Protein AF-A0A2I0QLQ6-F1 (afdb_monomer)

Sequence (187 aa):
MERGYDRGRRGFDRGPQEMHTVTCADCGKETHVPFKPDGTRPVYCQECYSEHKDKKEHTERRPTETESLLTPDEANKILDLDEKNIENFIEKADGCAKKFKDIKSSQIRNFYDYVKSIKEFDKVRLHLLKPKIAYAVGRTKVTGVTEEFKEVMEYLINKVNTEKQFKNFVNFFEAIVAYHKIYGGKN

Mean predicted aligned error: 14.49 Å

Solvent-accessible surface area (backbone atoms only — not comparable to full-atom values): 11178 Å² total; per-residue (Å²): 141,84,84,80,82,82,76,79,79,76,78,79,84,75,69,90,70,67,68,37,81,45,62,15,68,83,82,63,47,80,35,75,37,78,56,85,82,83,79,82,66,85,47,62,36,75,66,60,42,46,58,53,52,61,53,61,77,67,57,73,75,68,75,51,74,45,59,82,76,51,42,76,66,54,52,48,44,41,33,63,63,47,90,89,41,45,66,59,43,51,52,50,22,43,54,50,12,60,72,46,27,69,27,52,56,66,62,58,45,57,55,49,53,56,56,66,68,54,86,61,80,46,69,67,68,58,56,57,47,49,65,56,46,53,53,45,30,77,70,45,90,86,65,36,54,45,68,68,59,44,43,50,51,50,56,52,58,74,67,48,82,46,59,65,24,40,53,30,46,53,52,46,53,49,45,21,57,58,45,19,59,75,60,21,66,78,130

Foldseek 3Di:
DDDDDPPPPPPPPPDDQDWDWDQAPPPRDIDTDSDDDPVPDGDHHPVVVVVVVVVVVPPDPPPDVLCVQANPVLLVCLLVPDPVCVVSLLVSLLSLLQVLQLAALVQLVVLLVQLVVCPFDDLVSLQVSLVVLVVFCVPDDGGTRHVNNSSNSNVSSVPDDDRSSSVSSSVSSVSNSVSNCVRNVDD

Secondary structure (DSSP, 8-state):
--------------PPPPPEEEE-TTT--EEEESS---SSS----HHHHHHHHHHTTSS-----GGGGT--HHHHHHHHT--TTTHHHHHHHHHHHHHHTTTS-HHHHHHHHHHHHT--S--HHHHHTHHHHHHHHHTT-SSSS--HHHHHHHHHHHHH--SHHHHHHHHHHHHHHHHHHHHHS---

Nearest PDB structures (foldseek):
  4oq5-assembly1_A  TM=3.007E-01  e=8.909E+00  Homo sapiens

pLDDT: mean 83.95, std 17.78, range [39.38, 98.62]

Radius of gyration: 24.77 Å; Cα contacts (8 Å, |Δi|>4): 185; chains: 1; bounding box: 64×55×40 Å

Structure (mmCIF, N/CA/C/O backbone):
data_AF-A0A2I0QLQ6-F1
#
_entry.id   AF-A0A2I0QLQ6-F1
#
loop_
_atom_site.group_PDB
_atom_site.id
_atom_site.type_symbol
_atom_site.label_atom_id
_atom_site.label_alt_id
_atom_site.label_comp_id
_atom_site.label_asym_id
_atom_site.label_entity_id
_atom_site.label_seq_id
_atom_site.pdbx_PDB_ins_code
_atom_site.Cartn_x
_atom_site.Cartn_y
_atom_site.Cartn_z
_atom_site.occupancy
_atom_site.B_iso_or_equiv
_atom_site.aut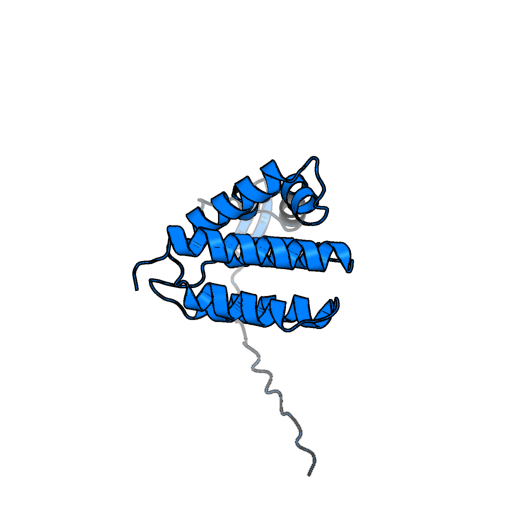h_seq_id
_atom_site.auth_comp_id
_atom_site.auth_asym_id
_atom_site.auth_atom_id
_atom_site.pdbx_PDB_model_num
ATOM 1 N N . MET A 1 1 ? 25.317 -38.061 16.641 1.00 41.00 1 MET A N 1
ATOM 2 C CA . MET A 1 1 ? 25.338 -37.740 15.196 1.00 41.00 1 MET A CA 1
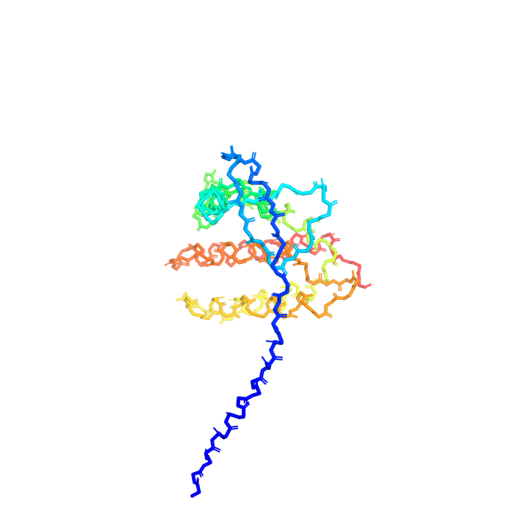ATOM 3 C C . MET A 1 1 ? 25.451 -36.228 15.053 1.00 41.00 1 MET A C 1
ATOM 5 O O . MET A 1 1 ? 24.437 -35.549 14.984 1.00 41.00 1 MET A O 1
ATOM 9 N N . GLU A 1 2 ? 26.674 -35.701 15.068 1.00 40.44 2 GLU A N 1
ATOM 10 C CA . GLU A 1 2 ? 26.960 -34.284 14.812 1.00 40.44 2 GLU A CA 1
ATOM 11 C C . GLU A 1 2 ? 27.381 -34.140 13.346 1.00 40.44 2 GLU A C 1
ATOM 13 O O . GLU A 1 2 ? 28.335 -34.777 12.903 1.00 40.44 2 GLU A O 1
ATOM 18 N N . ARG A 1 3 ? 26.623 -33.370 12.557 1.00 44.75 3 ARG A N 1
ATOM 19 C CA . ARG A 1 3 ? 26.941 -33.092 11.149 1.00 44.75 3 ARG A CA 1
ATOM 20 C C . ARG A 1 3 ? 27.803 -31.835 11.077 1.00 44.75 3 ARG A C 1
ATOM 22 O O . ARG A 1 3 ? 27.283 -30.725 11.165 1.00 44.75 3 ARG A O 1
ATOM 29 N N . GLY A 1 4 ? 29.109 -32.026 10.905 1.00 43.47 4 GLY A N 1
ATOM 30 C CA . GLY A 1 4 ? 30.029 -30.970 10.497 1.00 43.47 4 GLY A CA 1
ATOM 31 C C . GLY A 1 4 ? 29.691 -30.486 9.085 1.00 43.47 4 GLY A C 1
ATOM 32 O O . GLY A 1 4 ? 29.568 -31.283 8.158 1.00 43.47 4 GLY A O 1
ATOM 33 N N . TYR A 1 5 ? 29.500 -29.177 8.929 1.00 47.75 5 TYR A N 1
ATOM 34 C CA . TYR A 1 5 ? 29.378 -28.532 7.624 1.00 47.75 5 TYR A CA 1
ATOM 35 C C . TYR A 1 5 ? 30.776 -28.205 7.098 1.00 47.75 5 TYR A C 1
ATOM 37 O O . TYR A 1 5 ? 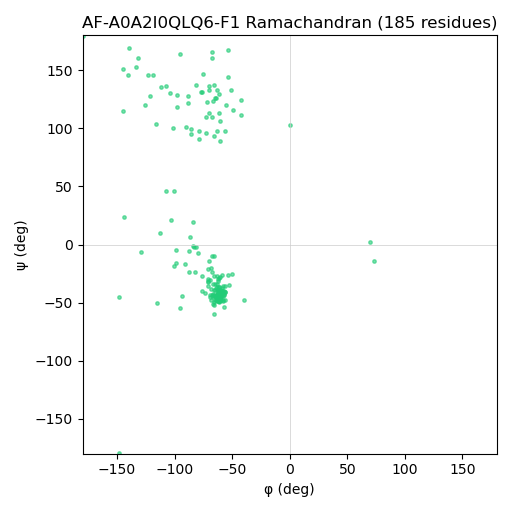31.341 -27.156 7.413 1.00 47.75 5 TYR A O 1
ATOM 45 N N . ASP A 1 6 ? 31.310 -29.103 6.278 1.00 45.41 6 ASP A N 1
ATOM 46 C CA . ASP A 1 6 ? 32.514 -28.893 5.478 1.00 45.41 6 ASP A CA 1
ATOM 47 C C . ASP A 1 6 ? 32.253 -27.800 4.424 1.00 45.41 6 ASP A C 1
ATOM 49 O O . ASP A 1 6 ? 31.708 -28.034 3.342 1.00 45.41 6 ASP A O 1
ATOM 53 N N . ARG A 1 7 ? 32.585 -26.546 4.756 1.00 52.84 7 ARG A N 1
ATOM 54 C CA . ARG A 1 7 ? 32.633 -25.458 3.773 1.00 52.84 7 ARG A CA 1
ATOM 55 C C . ARG A 1 7 ? 33.935 -25.576 2.996 1.00 52.84 7 ARG A C 1
ATOM 57 O O . ARG A 1 7 ? 34.937 -24.962 3.359 1.00 52.84 7 ARG A O 1
ATOM 64 N N . GLY A 1 8 ? 33.888 -26.314 1.892 1.00 45.06 8 GLY A N 1
ATOM 65 C CA . GLY A 1 8 ? 34.928 -26.288 0.872 1.00 45.06 8 GLY A CA 1
ATOM 66 C C . GLY A 1 8 ? 35.140 -24.863 0.352 1.00 45.06 8 GLY A C 1
ATOM 67 O O . GLY A 1 8 ? 34.404 -24.389 -0.515 1.00 45.06 8 GLY A O 1
ATOM 68 N N . ARG A 1 9 ? 36.156 -24.172 0.884 1.00 49.72 9 ARG A N 1
ATOM 69 C CA . ARG A 1 9 ? 36.734 -22.969 0.279 1.00 49.72 9 ARG A CA 1
ATOM 70 C C . ARG A 1 9 ? 37.336 -23.375 -1.065 1.00 49.72 9 ARG A C 1
ATOM 72 O O . ARG A 1 9 ? 38.464 -23.849 -1.123 1.00 49.72 9 ARG A O 1
ATOM 79 N N . ARG A 1 10 ? 36.599 -23.170 -2.155 1.00 53.19 10 ARG A N 1
ATOM 80 C CA . ARG A 1 10 ? 37.205 -23.102 -3.488 1.00 53.19 10 ARG A CA 1
ATOM 81 C C . ARG A 1 10 ? 37.949 -21.774 -3.580 1.00 53.19 10 ARG A C 1
ATOM 83 O O . ARG A 1 10 ? 37.334 -20.735 -3.810 1.00 53.19 10 ARG A O 1
ATOM 90 N N . GLY A 1 11 ? 39.254 -21.811 -3.320 1.00 47.84 11 GLY A N 1
ATOM 91 C CA . GLY A 1 11 ? 40.161 -20.737 -3.701 1.00 47.84 11 GLY A CA 1
ATOM 92 C C . GLY A 1 11 ? 40.133 -20.612 -5.219 1.00 47.84 11 GLY A C 1
ATOM 93 O O . GLY A 1 11 ? 40.503 -21.542 -5.924 1.00 47.84 11 GLY A O 1
ATOM 94 N N . PHE A 1 12 ? 39.605 -19.501 -5.724 1.00 55.81 12 PHE A N 1
ATOM 95 C CA . PHE A 1 12 ? 39.844 -19.095 -7.101 1.00 55.81 12 PHE A CA 1
ATOM 96 C C . PHE A 1 12 ? 41.234 -18.462 -7.126 1.00 55.81 12 PHE A C 1
ATOM 98 O O . PHE A 1 12 ? 41.379 -17.290 -6.776 1.00 55.81 12 PHE A O 1
ATOM 105 N N . ASP A 1 13 ? 42.239 -19.243 -7.513 1.00 54.66 13 ASP A N 1
ATOM 106 C CA . ASP A 1 13 ? 43.546 -18.741 -7.928 1.00 54.66 13 ASP A CA 1
ATOM 107 C C . ASP A 1 13 ? 43.356 -17.838 -9.156 1.00 54.66 13 ASP A C 1
ATOM 109 O O . ASP A 1 13 ? 43.338 -18.282 -10.304 1.00 54.66 13 ASP A O 1
ATOM 113 N N . ARG A 1 14 ? 43.135 -16.541 -8.915 1.00 61.41 14 ARG A N 1
ATOM 114 C CA . ARG A 1 14 ? 43.261 -15.516 -9.952 1.00 61.41 14 ARG A CA 1
ATOM 115 C C . ARG A 1 14 ? 44.754 -15.356 -10.206 1.00 61.41 14 ARG A C 1
ATOM 117 O O . ARG A 1 14 ? 45.466 -14.866 -9.334 1.00 61.41 14 ARG A O 1
ATOM 124 N N . GLY A 1 15 ? 45.213 -15.808 -11.372 1.00 70.56 15 GLY A N 1
ATOM 125 C CA . GLY A 1 15 ? 46.586 -15.583 -11.823 1.00 70.56 15 GLY A CA 1
ATOM 126 C C . GLY A 1 15 ? 46.968 -14.092 -11.808 1.00 70.56 15 GLY A C 1
ATOM 127 O O . GLY A 1 15 ? 46.088 -13.235 -11.669 1.00 70.56 15 GLY A O 1
ATOM 128 N N . PRO A 1 16 ? 48.266 -13.767 -11.940 1.00 68.31 16 PRO A N 1
ATOM 129 C CA . PRO A 1 16 ? 48.751 -12.390 -11.866 1.00 68.31 16 PRO A CA 1
ATOM 130 C C . PRO A 1 16 ? 48.012 -11.506 -12.880 1.00 68.31 16 PRO A C 1
ATOM 132 O O . PRO A 1 16 ? 48.037 -11.787 -14.076 1.00 68.31 16 PRO A O 1
ATOM 135 N N . GLN A 1 17 ? 47.319 -10.464 -12.410 1.00 75.50 17 GLN A N 1
ATOM 136 C CA . GLN A 1 17 ? 46.676 -9.494 -13.298 1.00 75.50 17 GLN A CA 1
ATOM 137 C C . GLN A 1 17 ? 47.741 -8.555 -13.871 1.00 75.50 17 GLN A C 1
ATOM 139 O O . GLN A 1 17 ? 48.551 -8.008 -13.122 1.00 75.50 17 GLN A O 1
ATOM 144 N N . GLU A 1 18 ? 47.730 -8.351 -15.188 1.00 81.75 18 GLU A N 1
ATOM 145 C CA . GLU A 1 18 ? 48.550 -7.321 -15.825 1.00 81.75 18 GLU A CA 1
ATOM 146 C C . GLU A 1 18 ? 48.051 -5.935 -15.395 1.00 81.75 18 GLU A C 1
ATOM 148 O O . GLU A 1 18 ? 46.871 -5.603 -15.530 1.00 81.75 18 GLU A O 1
ATOM 153 N N . MET A 1 19 ? 48.957 -5.135 -14.830 1.00 88.75 19 MET A N 1
ATOM 154 C CA . MET A 1 19 ? 48.670 -3.769 -14.401 1.00 88.75 19 MET A CA 1
ATOM 155 C C . MET A 1 19 ? 48.925 -2.821 -15.571 1.00 88.75 19 MET A C 1
ATOM 157 O O . MET A 1 19 ? 50.038 -2.756 -16.090 1.00 88.75 19 MET A O 1
ATOM 161 N N . HIS A 1 20 ? 47.910 -2.065 -15.974 1.00 88.12 20 HIS A N 1
ATOM 162 C CA . HIS A 1 20 ? 48.025 -1.072 -17.035 1.00 88.12 20 HIS A CA 1
ATOM 163 C C . HIS A 1 20 ? 48.227 0.319 -16.441 1.00 88.12 20 HIS A C 1
ATOM 165 O O . HIS A 1 20 ? 47.454 0.751 -15.583 1.00 88.12 20 HIS A O 1
ATOM 171 N N . THR A 1 21 ? 49.256 1.021 -16.911 1.00 89.69 21 THR A N 1
ATOM 172 C CA . THR A 1 21 ? 49.526 2.413 -16.537 1.00 89.69 21 THR A CA 1
ATOM 173 C C . THR A 1 21 ? 48.577 3.347 -17.275 1.00 89.69 21 THR A C 1
ATOM 175 O O . THR A 1 21 ? 48.394 3.241 -18.489 1.00 89.69 21 THR A O 1
ATOM 178 N N . VAL A 1 22 ? 47.952 4.254 -16.529 1.00 91.06 22 VAL A N 1
ATOM 179 C CA . VAL A 1 22 ? 46.923 5.175 -17.017 1.00 91.06 22 VAL A CA 1
ATOM 180 C C . VAL A 1 22 ? 47.036 6.514 -16.311 1.00 91.06 22 VAL A C 1
ATOM 182 O O . VAL A 1 22 ? 47.432 6.586 -15.150 1.00 91.06 22 VAL A O 1
ATOM 185 N N . THR A 1 23 ? 46.641 7.585 -16.985 1.00 92.50 23 THR A N 1
ATOM 186 C CA . THR A 1 23 ? 46.571 8.916 -16.381 1.00 92.50 23 THR A CA 1
ATOM 187 C C . THR A 1 23 ? 45.205 9.116 -15.729 1.00 92.50 23 THR A C 1
ATOM 189 O O . THR A 1 23 ? 44.174 8.905 -16.369 1.00 92.50 23 THR A O 1
ATOM 192 N N . CYS A 1 24 ? 45.185 9.519 -14.457 1.00 91.50 24 CYS A N 1
ATOM 193 C CA . CYS A 1 24 ? 43.956 9.862 -13.748 1.00 91.50 24 CYS A CA 1
ATOM 194 C C . CYS A 1 24 ? 43.260 11.048 -14.426 1.00 91.50 24 CYS A C 1
ATOM 196 O O . CYS A 1 24 ? 43.879 12.091 -14.633 1.00 91.50 24 CYS A O 1
ATOM 198 N N . ALA A 1 25 ? 41.968 10.906 -14.715 1.00 91.44 25 ALA A N 1
ATOM 199 C CA . ALA A 1 25 ? 41.184 11.924 -15.407 1.00 91.44 25 ALA A CA 1
ATOM 200 C C . ALA A 1 25 ? 40.973 13.215 -14.591 1.00 91.44 25 ALA A C 1
ATOM 202 O O . ALA A 1 25 ? 40.754 14.262 -15.191 1.00 91.44 25 ALA A O 1
ATOM 203 N N . ASP A 1 26 ? 41.061 13.161 -13.256 1.00 90.88 26 ASP A N 1
ATOM 204 C CA . ASP A 1 26 ? 40.850 14.342 -12.404 1.00 90.88 26 ASP A CA 1
ATOM 205 C C . ASP A 1 26 ? 42.152 15.051 -12.040 1.00 90.88 26 ASP A C 1
ATOM 207 O O . ASP A 1 26 ? 42.295 16.255 -12.229 1.00 90.88 26 ASP A O 1
ATOM 211 N N . CYS A 1 27 ? 43.104 14.310 -11.470 1.00 91.81 27 CYS A N 1
ATOM 212 C CA . CYS A 1 27 ? 44.322 14.896 -10.915 1.00 91.81 27 CYS A CA 1
ATOM 213 C C . CYS A 1 27 ? 45.525 14.808 -11.860 1.00 91.81 27 CYS A C 1
ATOM 215 O O . CYS A 1 27 ? 46.595 15.309 -11.520 1.00 91.81 27 CYS A O 1
ATOM 217 N N . GLY A 1 28 ? 45.386 14.141 -13.011 1.00 88.94 28 GLY A N 1
ATOM 218 C CA . GLY A 1 28 ? 46.442 14.017 -14.018 1.00 88.94 28 GLY A CA 1
ATOM 219 C C . GLY A 1 28 ? 47.631 13.138 -13.616 1.00 88.94 28 GLY A C 1
ATOM 220 O O . GLY A 1 28 ? 48.582 13.021 -14.383 1.00 88.94 28 GLY A O 1
ATOM 221 N N . LYS A 1 29 ? 47.614 12.513 -12.431 1.00 91.88 29 LYS A N 1
ATOM 222 C CA . LYS A 1 29 ? 48.697 11.630 -11.969 1.00 91.88 29 LYS A CA 1
ATOM 223 C C . LYS A 1 29 ? 48.647 10.273 -12.673 1.00 91.88 29 LYS A C 1
ATOM 225 O O . LYS A 1 29 ? 47.564 9.746 -12.933 1.00 91.88 29 LYS A O 1
ATOM 230 N N . GLU A 1 30 ? 49.810 9.672 -12.907 1.00 92.00 30 GLU A N 1
ATOM 231 C CA . GLU A 1 30 ? 49.914 8.291 -13.386 1.00 92.00 30 GLU A CA 1
ATOM 232 C C . GLU A 1 30 ? 49.495 7.301 -12.290 1.00 92.00 30 GLU A C 1
ATOM 234 O O . GLU A 1 30 ? 49.897 7.401 -11.130 1.00 92.00 30 GLU A O 1
ATOM 239 N N . THR A 1 31 ? 48.652 6.339 -12.650 1.00 91.06 31 THR A N 1
ATOM 240 C CA . THR A 1 31 ? 48.154 5.287 -11.765 1.00 91.06 31 THR A CA 1
ATOM 241 C C . THR A 1 31 ? 48.099 3.953 -12.507 1.00 91.06 31 THR A C 1
ATOM 243 O O . THR A 1 31 ? 48.287 3.899 -13.720 1.00 91.06 31 THR A O 1
ATOM 246 N N . HIS A 1 32 ? 47.886 2.861 -11.777 1.00 90.56 32 HIS A N 1
ATOM 247 C CA . HIS A 1 32 ? 47.910 1.509 -12.326 1.00 90.56 32 HIS A CA 1
ATOM 248 C C . HIS A 1 32 ? 46.570 0.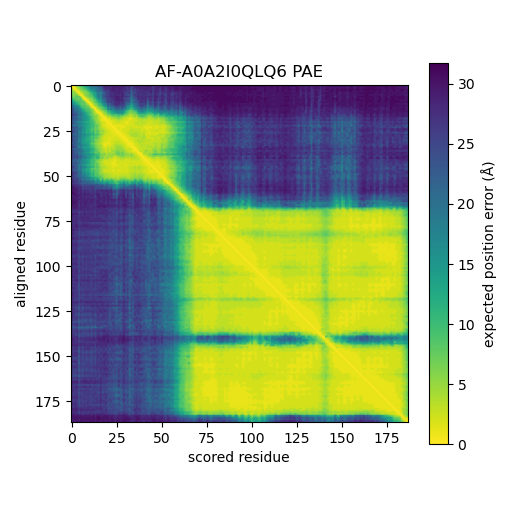830 -12.069 1.00 90.56 32 HIS A C 1
ATOM 250 O O . HIS A 1 32 ? 46.105 0.788 -10.929 1.00 90.56 32 HIS A O 1
ATOM 256 N N . VAL A 1 33 ? 45.961 0.280 -13.117 1.00 86.88 33 VAL A N 1
ATOM 257 C CA . VAL A 1 33 ? 44.661 -0.396 -13.038 1.00 86.88 33 VAL A CA 1
ATOM 258 C C . VAL A 1 33 ? 44.740 -1.833 -13.558 1.00 86.88 33 VAL A C 1
ATOM 260 O O . VAL A 1 33 ? 45.475 -2.098 -14.506 1.00 86.88 33 VAL A O 1
ATOM 263 N N . PRO A 1 34 ? 43.971 -2.776 -12.984 1.00 85.00 34 PRO A N 1
ATOM 264 C CA . PRO A 1 34 ? 44.024 -4.193 -13.354 1.00 85.00 34 PRO A CA 1
ATOM 265 C C . PRO A 1 34 ? 43.152 -4.534 -14.580 1.00 85.00 34 PRO A C 1
ATOM 267 O O . PRO A 1 34 ? 42.734 -5.680 -14.753 1.00 85.00 34 PRO A O 1
ATOM 270 N N . PHE A 1 35 ? 42.787 -3.530 -15.382 1.00 85.38 35 PHE A N 1
ATOM 271 C CA . PHE A 1 35 ? 41.945 -3.657 -16.570 1.00 85.38 35 PHE A CA 1
ATOM 272 C C . PHE A 1 35 ? 42.464 -2.744 -17.678 1.00 85.38 35 PHE A C 1
ATOM 274 O O . PHE A 1 35 ? 42.961 -1.651 -17.410 1.00 85.38 35 PHE A O 1
ATOM 281 N N . LYS A 1 36 ? 42.337 -3.178 -18.932 1.00 85.50 36 LYS A N 1
ATOM 282 C CA . LYS A 1 36 ? 42.699 -2.356 -20.086 1.00 85.50 36 LYS A CA 1
ATOM 283 C C . LYS A 1 36 ? 41.656 -1.242 -20.256 1.00 85.50 36 LYS A C 1
ATOM 285 O O . LYS A 1 36 ? 40.475 -1.562 -20.365 1.00 85.50 36 LYS A O 1
ATOM 290 N N . PRO A 1 37 ? 42.036 0.045 -20.255 1.00 82.88 37 PRO A N 1
ATOM 291 C CA . PRO A 1 37 ? 41.080 1.124 -20.475 1.00 82.88 37 PRO A CA 1
ATOM 292 C C . PRO A 1 37 ? 40.598 1.144 -21.920 1.00 82.88 37 PRO A C 1
ATOM 294 O O . PRO A 1 37 ? 41.399 1.087 -22.851 1.00 82.88 37 PRO A O 1
ATOM 297 N N . ASP A 1 38 ? 39.295 1.326 -22.097 1.00 82.69 38 ASP A N 1
ATOM 298 C CA . ASP A 1 38 ? 38.662 1.388 -23.418 1.00 82.69 38 ASP A CA 1
ATOM 299 C C . ASP A 1 38 ? 38.732 2.792 -24.055 1.00 82.69 38 ASP A C 1
ATOM 301 O O . ASP A 1 38 ? 38.213 3.015 -25.144 1.00 82.69 38 ASP A O 1
ATOM 305 N N . GLY A 1 39 ? 39.316 3.779 -23.361 1.00 78.50 39 GLY A N 1
ATOM 306 C CA . GLY A 1 39 ? 39.433 5.174 -23.817 1.00 78.50 39 GLY A CA 1
ATOM 307 C C . GLY A 1 39 ? 38.128 5.984 -23.792 1.00 78.50 39 GLY A C 1
ATOM 308 O O . GLY A 1 39 ? 38.170 7.208 -23.838 1.00 78.50 39 GLY A O 1
ATOM 309 N N . THR A 1 40 ? 36.968 5.336 -23.659 1.00 81.44 40 THR A N 1
ATOM 310 C CA . THR A 1 40 ? 35.655 6.002 -23.575 1.00 81.44 40 THR A CA 1
ATOM 311 C C . THR A 1 40 ? 35.254 6.397 -22.155 1.00 81.44 40 THR A C 1
ATOM 313 O O . THR A 1 40 ? 34.386 7.246 -21.974 1.00 81.44 40 THR A O 1
ATOM 316 N N . ARG A 1 41 ? 35.813 5.734 -21.135 1.00 82.31 41 ARG A N 1
ATOM 317 C CA . ARG A 1 41 ? 35.465 5.950 -19.722 1.00 82.31 41 ARG A CA 1
ATOM 318 C C . ARG A 1 41 ? 36.644 6.581 -18.981 1.00 82.31 41 ARG A C 1
ATOM 320 O O . ARG A 1 41 ? 37.763 6.095 -19.153 1.00 82.31 41 ARG A O 1
ATOM 327 N N . PRO A 1 42 ? 36.409 7.608 -18.143 1.00 87.88 42 PRO A N 1
ATOM 328 C CA . PRO A 1 42 ? 37.466 8.195 -17.334 1.00 87.88 42 PRO A CA 1
ATOM 329 C C . PRO A 1 42 ? 37.971 7.173 -16.311 1.00 87.88 42 PRO A C 1
ATOM 331 O O . PRO A 1 42 ? 37.185 6.447 -15.697 1.00 87.88 42 PRO A O 1
ATOM 334 N N . VAL A 1 43 ? 39.290 7.116 -16.142 1.00 90.94 43 VAL A N 1
ATOM 335 C CA . VAL A 1 43 ? 39.947 6.275 -15.138 1.00 90.94 43 VAL A CA 1
ATOM 336 C C . VAL A 1 43 ? 40.480 7.171 -14.028 1.00 90.94 43 VAL A C 1
ATOM 338 O O . VAL A 1 43 ? 41.045 8.227 -14.301 1.00 90.94 43 VAL A O 1
ATOM 341 N N . TYR A 1 44 ? 40.291 6.757 -12.778 1.00 91.50 44 TYR A N 1
ATOM 342 C CA . TYR A 1 44 ? 40.641 7.543 -11.598 1.00 91.50 44 TYR A CA 1
ATOM 343 C C . TYR A 1 44 ? 41.684 6.813 -10.751 1.00 91.50 44 TYR A C 1
ATOM 345 O O . TYR A 1 44 ? 41.654 5.585 -10.652 1.00 91.50 44 TYR A O 1
ATOM 353 N N . CYS A 1 45 ? 42.588 7.561 -10.113 1.00 90.94 45 CYS A N 1
ATOM 354 C CA . CYS A 1 45 ? 43.442 7.010 -9.061 1.00 90.94 45 CYS A CA 1
ATOM 355 C C . CYS A 1 45 ? 42.600 6.654 -7.826 1.00 90.94 45 CYS A C 1
ATOM 357 O O . CYS A 1 45 ? 41.461 7.097 -7.696 1.00 90.94 45 CYS A O 1
ATOM 359 N N . GLN A 1 46 ? 43.155 5.877 -6.896 1.00 85.44 46 GLN A N 1
ATOM 360 C CA . GLN A 1 46 ? 42.421 5.412 -5.712 1.00 85.44 46 GLN A CA 1
ATOM 361 C C . GLN A 1 46 ? 41.861 6.560 -4.849 1.00 85.44 46 GLN A C 1
ATOM 363 O O . GLN A 1 46 ? 40.756 6.439 -4.322 1.00 85.44 46 GLN A O 1
ATOM 368 N N . GLU A 1 47 ? 42.594 7.670 -4.739 1.00 88.94 47 GLU A N 1
ATOM 369 C CA . GLU A 1 47 ? 42.180 8.871 -4.000 1.00 88.94 47 GLU A CA 1
ATOM 370 C C . GLU A 1 47 ? 40.962 9.528 -4.666 1.00 88.94 47 GLU A C 1
ATOM 372 O O . GLU A 1 47 ? 39.885 9.561 -4.074 1.00 88.94 47 GLU A O 1
ATOM 377 N N . CYS A 1 48 ? 41.087 9.934 -5.935 1.00 88.75 48 CYS A N 1
ATOM 378 C CA . CYS A 1 48 ? 39.990 10.547 -6.692 1.00 88.75 48 CYS A CA 1
ATOM 379 C C . CYS A 1 48 ? 38.797 9.589 -6.848 1.00 88.75 48 CYS A C 1
ATOM 381 O O . CYS A 1 48 ? 37.647 10.005 -6.763 1.00 88.75 48 CYS A O 1
ATOM 383 N N . TYR A 1 49 ? 39.044 8.284 -7.015 1.00 85.88 49 TYR A N 1
ATOM 384 C CA . TYR A 1 49 ? 37.987 7.273 -7.068 1.00 85.88 49 TYR A CA 1
ATOM 385 C C . TYR A 1 49 ? 37.196 7.206 -5.758 1.00 85.88 49 TYR A C 1
ATOM 387 O O . TYR A 1 49 ? 35.977 7.054 -5.800 1.00 85.88 49 TYR A O 1
ATOM 395 N N . SER A 1 50 ? 37.867 7.330 -4.609 1.00 82.62 50 SER A N 1
ATOM 396 C CA . SER A 1 50 ? 37.207 7.355 -3.299 1.00 82.62 50 SER A CA 1
ATOM 397 C C . SER A 1 50 ? 36.358 8.618 -3.139 1.00 82.62 50 SER A C 1
ATOM 399 O O . SER A 1 50 ? 35.193 8.515 -2.775 1.00 82.62 50 SER A O 1
ATOM 401 N N . GLU A 1 51 ? 36.862 9.783 -3.556 1.00 82.00 51 GLU A N 1
ATOM 402 C CA . GLU A 1 51 ? 36.077 11.028 -3.555 1.00 82.00 51 GLU A CA 1
ATOM 403 C C . GLU A 1 51 ? 34.853 10.960 -4.485 1.00 82.00 51 GLU A C 1
ATOM 405 O O . GLU A 1 51 ? 33.773 11.452 -4.151 1.00 82.00 51 GLU A O 1
ATOM 410 N N . HIS A 1 52 ? 34.988 10.325 -5.653 1.00 76.75 52 HIS A N 1
ATOM 411 C CA . HIS A 1 52 ? 33.858 10.057 -6.551 1.00 76.75 52 HIS A CA 1
ATOM 412 C C . HIS A 1 52 ? 32.893 9.012 -5.992 1.00 76.75 52 HIS A C 1
ATOM 414 O O . HIS A 1 52 ? 31.699 9.069 -6.288 1.00 76.75 52 HIS A O 1
ATOM 420 N N . LYS A 1 53 ? 33.377 8.054 -5.197 1.00 67.88 53 LYS A N 1
ATOM 421 C CA . LYS A 1 53 ? 32.544 7.048 -4.529 1.00 67.88 53 LYS A CA 1
ATOM 422 C C . LYS A 1 53 ? 31.683 7.689 -3.441 1.00 67.88 53 LYS A C 1
ATOM 424 O O . LYS A 1 53 ? 30.488 7.414 -3.403 1.00 67.88 53 LYS A O 1
ATOM 429 N N . ASP A 1 54 ? 32.254 8.587 -2.646 1.00 59.72 54 ASP A N 1
ATOM 430 C CA . ASP A 1 54 ? 31.540 9.274 -1.564 1.00 59.72 54 ASP A CA 1
ATOM 431 C C . ASP A 1 54 ? 30.522 10.289 -2.118 1.00 59.72 54 ASP A C 1
ATOM 433 O O . ASP A 1 54 ? 29.416 10.429 -1.601 1.00 59.72 54 ASP A O 1
ATOM 437 N N . LYS A 1 55 ? 30.812 10.914 -3.269 1.00 52.84 55 LYS A N 1
ATOM 438 C CA . LYS A 1 55 ? 29.834 11.750 -3.997 1.00 52.84 55 LYS A CA 1
ATOM 439 C C . LYS A 1 55 ? 28.707 10.939 -4.652 1.00 52.84 55 LYS A C 1
ATOM 441 O O . LYS A 1 55 ? 27.633 11.484 -4.902 1.00 52.84 55 LYS A O 1
ATOM 446 N N . LYS A 1 56 ? 28.905 9.636 -4.888 1.00 46.59 56 LYS A N 1
ATOM 447 C CA . LYS A 1 56 ? 27.862 8.709 -5.366 1.00 46.59 56 LYS A CA 1
ATOM 448 C C . LYS A 1 56 ? 26.940 8.183 -4.261 1.00 46.59 56 LYS A C 1
ATOM 450 O O . LYS A 1 56 ? 25.968 7.509 -4.590 1.00 46.59 56 LYS A O 1
ATOM 455 N N . GLU A 1 57 ? 27.158 8.537 -2.992 1.00 47.41 57 GLU A N 1
ATOM 456 C CA . GLU A 1 57 ? 26.149 8.334 -1.937 1.00 47.41 57 GLU A CA 1
ATOM 457 C C . GLU A 1 57 ? 25.097 9.454 -1.874 1.00 47.41 57 GLU A C 1
ATOM 459 O O . GLU A 1 57 ? 24.124 9.348 -1.128 1.00 47.41 57 GLU A O 1
ATOM 464 N N . HIS A 1 58 ? 25.215 10.487 -2.716 1.00 48.72 58 HIS A N 1
ATOM 465 C CA . HIS A 1 58 ? 24.214 11.550 -2.807 1.00 48.72 58 HIS A CA 1
ATOM 466 C C . HIS A 1 58 ? 23.993 12.089 -4.229 1.00 48.72 58 HIS A C 1
ATOM 468 O O . HIS A 1 58 ? 23.503 13.205 -4.397 1.00 48.72 58 HIS A O 1
ATOM 474 N N . THR A 1 59 ? 24.293 11.306 -5.274 1.00 40.69 59 THR A N 1
ATOM 475 C CA . THR A 1 59 ? 23.667 11.558 -6.578 1.00 40.69 59 THR A CA 1
ATOM 476 C C . THR A 1 59 ? 22.194 11.240 -6.411 1.00 40.69 59 THR A C 1
ATOM 478 O O . THR A 1 59 ? 21.864 10.075 -6.186 1.00 40.69 59 THR A O 1
ATOM 481 N N . GLU A 1 60 ? 21.366 12.286 -6.434 1.00 47.00 60 GLU A N 1
ATOM 482 C CA . GLU A 1 60 ? 19.924 12.276 -6.681 1.00 47.00 60 GLU A CA 1
ATOM 483 C C . GLU A 1 60 ? 19.410 10.857 -6.921 1.00 47.00 60 GLU A C 1
ATOM 485 O O . GLU A 1 60 ? 19.621 10.282 -7.996 1.00 47.00 60 GLU A O 1
ATOM 490 N N . ARG A 1 61 ? 18.768 10.255 -5.909 1.00 45.00 61 ARG A N 1
ATOM 491 C CA . ARG A 1 61 ? 17.918 9.097 -6.180 1.00 45.00 61 ARG A CA 1
ATOM 492 C C . ARG A 1 61 ? 17.039 9.555 -7.338 1.00 45.00 61 ARG A C 1
ATOM 494 O O . ARG A 1 61 ? 16.291 10.514 -7.164 1.00 45.00 61 ARG A O 1
ATOM 501 N N . ARG A 1 62 ? 17.161 8.928 -8.517 1.00 39.38 62 ARG A N 1
ATOM 502 C CA . ARG A 1 62 ? 16.099 9.002 -9.529 1.00 39.38 62 ARG A CA 1
ATOM 503 C C . ARG A 1 62 ? 14.815 8.831 -8.718 1.00 39.38 62 ARG A C 1
ATOM 505 O O . ARG A 1 62 ? 14.817 7.857 -7.953 1.00 39.38 62 ARG A O 1
ATOM 512 N N . PRO A 1 63 ? 13.826 9.750 -8.781 1.00 43.69 63 PRO A N 1
ATOM 513 C CA . PRO A 1 63 ? 12.571 9.571 -8.071 1.00 43.69 63 PRO A CA 1
ATOM 514 C C . PRO A 1 63 ? 12.189 8.116 -8.259 1.00 43.69 63 PRO A C 1
ATOM 516 O O . PRO A 1 63 ? 12.032 7.675 -9.401 1.00 43.69 63 PRO A O 1
ATOM 519 N N . THR A 1 64 ? 12.231 7.318 -7.186 1.00 47.78 64 THR A N 1
ATOM 520 C CA . THR A 1 64 ? 11.774 5.930 -7.300 1.00 47.78 64 THR A CA 1
ATOM 521 C C . THR A 1 64 ? 10.369 6.030 -7.869 1.00 47.78 64 THR A C 1
ATOM 523 O O . THR A 1 64 ? 9.679 6.998 -7.539 1.00 47.78 64 THR A O 1
ATOM 526 N N . GLU A 1 65 ? 9.934 5.112 -8.722 1.00 50.62 65 GLU A N 1
ATOM 527 C CA . GLU A 1 65 ? 8.596 5.186 -9.323 1.00 50.62 65 GLU A CA 1
ATOM 528 C C . GLU A 1 65 ? 7.505 5.398 -8.244 1.00 50.62 65 GLU A C 1
ATOM 530 O O . GLU A 1 65 ? 6.519 6.095 -8.495 1.00 50.62 65 GLU A O 1
ATOM 535 N N . THR A 1 66 ? 7.767 4.986 -6.997 1.00 49.19 66 THR A N 1
ATOM 536 C CA . THR A 1 66 ? 7.105 5.413 -5.749 1.00 49.19 66 THR A CA 1
ATOM 537 C C . THR A 1 66 ? 6.755 6.911 -5.611 1.00 49.19 66 THR A C 1
ATOM 539 O O . THR A 1 66 ? 5.622 7.224 -5.250 1.00 49.19 66 THR A O 1
ATOM 542 N N . GLU A 1 67 ? 7.657 7.860 -5.897 1.00 50.91 67 GLU A N 1
ATOM 543 C CA . GLU A 1 67 ? 7.390 9.314 -5.799 1.00 50.91 67 GLU A CA 1
ATOM 544 C C . GLU A 1 67 ? 6.388 9.793 -6.862 1.00 50.91 67 GLU A C 1
ATOM 546 O O . GLU A 1 67 ? 5.728 10.812 -6.673 1.00 50.91 67 GLU A O 1
ATOM 551 N N . SER A 1 68 ? 6.200 9.029 -7.946 1.00 61.81 68 SER A N 1
ATOM 552 C CA . SER A 1 68 ? 5.162 9.291 -8.955 1.00 61.81 68 SER A CA 1
ATOM 553 C C . SER A 1 68 ? 3.762 8.805 -8.537 1.00 61.81 68 SER A C 1
ATOM 555 O O . SER A 1 68 ? 2.778 9.013 -9.258 1.00 61.81 68 SER A O 1
ATOM 557 N N . LEU A 1 69 ? 3.663 8.088 -7.413 1.00 73.25 69 LEU A N 1
ATOM 558 C CA . LEU A 1 69 ? 2.463 7.388 -6.948 1.00 73.25 69 LEU A CA 1
ATOM 559 C C . LEU A 1 69 ? 1.927 7.964 -5.644 1.00 73.25 69 LEU A C 1
ATOM 561 O O . LEU A 1 69 ? 0.734 8.248 -5.555 1.00 73.25 69 LEU A O 1
ATOM 565 N N . LEU A 1 70 ? 2.811 8.116 -4.660 1.00 87.56 70 LEU A N 1
ATOM 566 C CA . LEU A 1 70 ? 2.516 8.701 -3.361 1.00 87.56 70 LEU A CA 1
ATOM 567 C C . LEU A 1 70 ? 3.736 9.481 -2.882 1.00 87.56 70 LEU A C 1
ATOM 569 O O . LEU A 1 70 ? 4.783 8.912 -2.571 1.00 87.56 70 LEU A O 1
ATOM 573 N N . THR A 1 71 ? 3.583 10.792 -2.766 1.00 90.81 71 THR A N 1
ATOM 574 C CA . THR A 1 71 ? 4.561 11.635 -2.082 1.00 90.81 71 THR A CA 1
ATOM 575 C C . THR A 1 71 ? 4.579 11.324 -0.576 1.00 90.81 71 THR A C 1
ATOM 577 O O . THR A 1 71 ? 3.613 10.774 -0.028 1.00 90.81 71 THR A O 1
ATOM 580 N N . PRO A 1 72 ? 5.650 11.694 0.152 1.00 90.88 72 PRO A N 1
ATOM 581 C CA . PRO A 1 72 ? 5.713 11.475 1.596 1.00 90.88 72 PRO A CA 1
ATOM 582 C C . PRO A 1 72 ? 4.563 12.105 2.384 1.00 90.88 72 PRO A C 1
ATOM 584 O O . PRO A 1 72 ? 4.110 11.513 3.364 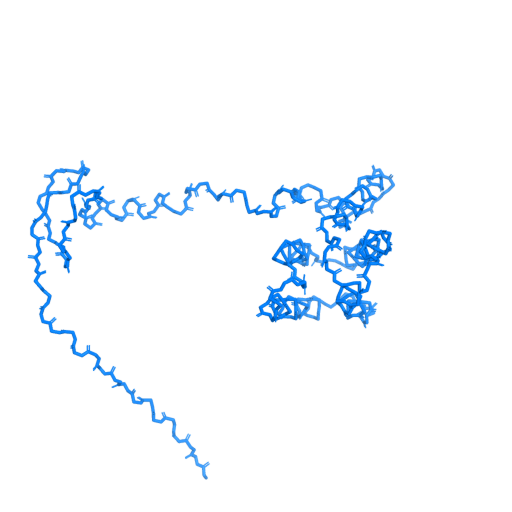1.00 90.88 72 PRO A O 1
ATOM 587 N N . ASP A 1 73 ? 4.099 13.279 1.954 1.00 92.50 73 ASP A N 1
ATOM 588 C CA . ASP A 1 73 ? 2.972 13.992 2.556 1.00 92.50 73 ASP A CA 1
ATOM 589 C C . ASP A 1 73 ? 1.644 13.261 2.312 1.00 92.50 73 ASP A C 1
ATOM 591 O O . ASP A 1 73 ? 0.882 13.034 3.249 1.00 92.50 73 ASP A O 1
ATOM 595 N N . GLU A 1 74 ? 1.403 12.795 1.085 1.00 94.31 74 GLU A N 1
ATOM 596 C CA . GLU A 1 74 ? 0.205 12.015 0.746 1.00 94.31 74 GLU A CA 1
ATOM 597 C C . GLU A 1 74 ? 0.138 10.703 1.528 1.00 94.31 74 GLU A C 1
ATOM 599 O O . GLU A 1 74 ? -0.912 10.355 2.063 1.00 94.31 74 GLU A O 1
ATOM 604 N N . ALA A 1 75 ? 1.259 9.991 1.671 1.00 95.06 75 ALA A N 1
ATOM 605 C CA . ALA A 1 75 ? 1.296 8.779 2.484 1.00 95.06 75 ALA A CA 1
ATOM 606 C C . ALA A 1 75 ? 0.983 9.054 3.959 1.00 95.06 75 ALA A C 1
ATOM 608 O O . ALA A 1 75 ? 0.276 8.272 4.591 1.00 95.06 75 ALA A O 1
ATOM 609 N N . ASN A 1 76 ? 1.479 10.164 4.512 1.00 94.75 76 ASN A N 1
ATOM 610 C CA . ASN A 1 76 ? 1.145 10.548 5.881 1.00 94.75 76 ASN A CA 1
ATOM 611 C C . ASN A 1 76 ? -0.347 10.895 5.999 1.00 94.75 76 ASN A C 1
ATOM 613 O O . ASN A 1 76 ? -1.006 10.389 6.899 1.00 94.75 76 ASN A O 1
ATOM 617 N N . LYS A 1 77 ? -0.910 11.664 5.056 1.00 96.25 77 LYS A N 1
ATOM 618 C CA . LYS A 1 77 ? -2.351 11.982 5.012 1.00 96.25 77 LYS A CA 1
ATOM 619 C C . LYS A 1 77 ? -3.226 10.731 4.939 1.00 96.25 77 LYS A C 1
ATOM 621 O O . LYS A 1 77 ? -4.241 10.659 5.620 1.00 96.25 77 LYS A O 1
ATOM 626 N N . ILE A 1 78 ? -2.811 9.724 4.170 1.00 97.06 78 ILE A N 1
ATOM 627 C CA . ILE A 1 78 ? -3.509 8.435 4.095 1.00 97.06 78 ILE A CA 1
ATOM 628 C C . ILE A 1 78 ? -3.501 7.718 5.451 1.00 97.06 78 ILE A C 1
ATOM 630 O O . ILE A 1 78 ? -4.531 7.210 5.895 1.00 97.06 78 ILE A O 1
ATOM 634 N N . LEU A 1 79 ? -2.341 7.651 6.110 1.00 97.56 79 LEU A N 1
ATOM 635 C CA . LEU A 1 79 ? -2.185 6.919 7.370 1.00 97.56 79 LEU A CA 1
ATOM 636 C C . LEU A 1 79 ? -2.774 7.667 8.570 1.00 97.56 79 LEU A C 1
ATOM 638 O O . LEU A 1 79 ? -3.247 7.033 9.513 1.00 97.56 79 LEU A O 1
ATOM 642 N N . ASP A 1 80 ? -2.829 8.992 8.513 1.00 97.12 80 ASP A N 1
ATOM 643 C CA . ASP A 1 80 ? -3.414 9.866 9.525 1.00 97.12 80 ASP A CA 1
ATOM 644 C C . ASP A 1 80 ? -4.744 10.469 9.031 1.00 97.12 80 ASP A C 1
ATOM 646 O O . ASP A 1 80 ? -5.005 11.660 9.190 1.00 97.12 80 ASP A O 1
ATOM 650 N N . LEU A 1 81 ? -5.600 9.620 8.445 1.00 96.75 81 LEU A N 1
ATOM 651 C CA . LEU A 1 81 ? -6.926 9.981 7.931 1.00 96.75 81 LEU A CA 1
ATO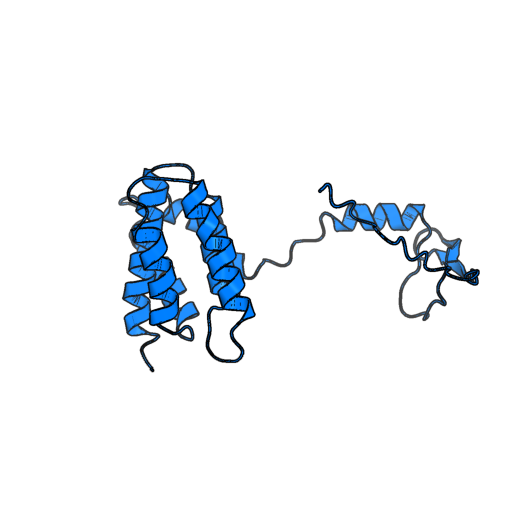M 652 C C . LEU A 1 81 ? -7.771 10.741 8.969 1.00 96.75 81 LEU A C 1
ATOM 654 O O . LEU A 1 81 ? -7.898 10.321 10.130 1.00 96.75 81 LEU A O 1
ATOM 658 N N . ASP A 1 82 ? -8.367 11.837 8.509 1.00 95.00 82 ASP A N 1
ATOM 659 C CA . ASP A 1 82 ? -9.321 12.690 9.206 1.00 95.00 82 ASP A CA 1
ATOM 660 C C . ASP A 1 82 ? -10.328 13.320 8.219 1.00 95.00 82 ASP A C 1
ATOM 662 O O . ASP A 1 82 ? -10.307 13.071 7.014 1.00 95.00 82 ASP A O 1
ATOM 666 N N . GLU A 1 83 ? -11.250 14.136 8.732 1.00 95.94 83 GLU A N 1
ATOM 667 C CA . GLU A 1 83 ? -12.285 14.786 7.916 1.00 95.94 83 GLU A CA 1
ATOM 668 C C . GLU A 1 83 ? -11.713 15.757 6.873 1.00 95.94 83 GLU A C 1
ATOM 670 O O . GLU A 1 83 ? -12.325 15.974 5.831 1.00 95.94 83 GLU A O 1
ATOM 675 N N . LYS A 1 84 ? -10.537 16.341 7.126 1.00 96.69 84 LYS A N 1
ATOM 676 C CA . LYS A 1 84 ? -9.937 17.365 6.262 1.00 96.69 84 LYS A CA 1
ATOM 677 C C . LYS A 1 84 ? -9.207 16.755 5.073 1.00 96.69 84 LYS A C 1
ATOM 679 O O . LYS A 1 84 ? -9.002 17.442 4.076 1.00 96.69 84 LYS A O 1
ATOM 684 N N . ASN A 1 85 ? -8.780 15.499 5.180 1.00 95.75 85 ASN A N 1
ATOM 685 C CA . ASN A 1 85 ? -8.007 14.814 4.145 1.00 95.75 85 ASN A CA 1
ATOM 686 C C . ASN A 1 85 ? -8.759 13.647 3.472 1.00 95.75 85 ASN A C 1
ATOM 688 O O . ASN A 1 85 ? -8.172 12.940 2.652 1.00 95.75 85 ASN A O 1
ATOM 692 N N . ILE A 1 86 ? -10.063 13.495 3.733 1.00 96.94 86 ILE A N 1
ATOM 693 C CA . ILE A 1 86 ? -10.898 12.429 3.158 1.00 96.94 86 ILE A CA 1
ATOM 694 C C . ILE A 1 86 ? -10.950 12.451 1.622 1.00 96.94 86 ILE A C 1
ATOM 696 O O . ILE A 1 86 ? -10.890 11.399 0.987 1.00 96.94 86 ILE A O 1
ATOM 700 N N . GLU A 1 87 ? -11.008 13.634 1.008 1.00 96.69 87 GLU A N 1
ATOM 701 C CA . GLU A 1 87 ? -11.027 13.767 -0.454 1.00 96.69 87 GLU A CA 1
ATOM 702 C C . GLU A 1 87 ? -9.713 13.274 -1.065 1.00 96.69 87 GLU A C 1
ATOM 704 O O . GLU A 1 87 ? -9.722 12.479 -2.004 1.00 96.69 87 GLU A O 1
ATOM 709 N N . ASN A 1 88 ? -8.582 13.663 -0.467 1.00 95.31 88 ASN A N 1
ATOM 710 C CA . ASN A 1 88 ? -7.263 13.204 -0.890 1.00 95.31 88 ASN A CA 1
ATOM 711 C C . ASN A 1 88 ? -7.127 11.686 -0.725 1.00 95.31 88 ASN A C 1
ATOM 713 O O . ASN A 1 88 ? -6.641 11.011 -1.626 1.00 95.31 88 ASN A O 1
ATOM 717 N N . PHE A 1 89 ? -7.610 11.132 0.386 1.00 97.56 89 PHE A N 1
ATOM 718 C CA . PHE A 1 89 ? -7.622 9.689 0.606 1.00 97.56 89 PHE A CA 1
ATOM 719 C C . PHE A 1 89 ? -8.369 8.946 -0.512 1.00 97.56 89 PHE A C 1
ATOM 721 O O . PHE A 1 89 ? -7.848 7.975 -1.068 1.00 97.56 89 PHE A O 1
ATOM 728 N N . ILE A 1 90 ? -9.568 9.417 -0.873 1.00 97.56 90 ILE A N 1
ATOM 729 C CA . ILE A 1 90 ? -10.389 8.819 -1.934 1.00 97.56 90 ILE A CA 1
ATOM 730 C C . ILE A 1 90 ? -9.691 8.935 -3.293 1.00 97.56 90 ILE A C 1
ATOM 732 O O . ILE A 1 90 ? -9.581 7.940 -4.011 1.00 97.56 90 ILE A O 1
ATOM 736 N N . GLU A 1 91 ? -9.183 10.122 -3.624 1.00 96.56 91 GLU A N 1
ATOM 737 C CA . GLU A 1 91 ? -8.472 10.385 -4.876 1.00 96.56 91 GLU A CA 1
ATOM 738 C C . GLU A 1 91 ? -7.251 9.468 -5.033 1.00 96.56 91 GLU A C 1
ATOM 740 O O . GLU A 1 91 ? -7.040 8.875 -6.093 1.00 96.56 91 GLU A O 1
ATOM 745 N N . LYS A 1 92 ? -6.456 9.293 -3.969 1.00 96.44 92 LYS A N 1
ATOM 746 C CA . LYS A 1 92 ? -5.263 8.437 -4.010 1.00 96.44 92 LYS A CA 1
ATOM 747 C C . LYS A 1 92 ? -5.615 6.957 -4.087 1.00 96.44 92 LYS A C 1
ATOM 749 O O . LYS A 1 92 ? -4.924 6.224 -4.796 1.00 96.44 92 LYS A O 1
ATOM 754 N N . ALA A 1 93 ? -6.686 6.514 -3.428 1.00 97.12 93 ALA A N 1
ATOM 755 C CA . ALA A 1 93 ? -7.158 5.136 -3.544 1.00 97.12 93 ALA A CA 1
ATOM 756 C C . ALA A 1 93 ? -7.613 4.823 -4.980 1.00 97.12 93 ALA A C 1
ATOM 758 O O . ALA A 1 93 ? -7.220 3.797 -5.540 1.00 97.12 93 ALA A O 1
ATOM 759 N N . ASP A 1 94 ? -8.371 5.732 -5.600 1.00 96.06 94 ASP A N 1
ATOM 760 C CA . ASP A 1 94 ? -8.795 5.626 -6.999 1.00 96.06 94 ASP A CA 1
ATOM 761 C C . ASP A 1 94 ? -7.597 5.652 -7.966 1.00 96.06 94 ASP A C 1
ATOM 763 O O . ASP A 1 94 ? -7.473 4.801 -8.850 1.00 96.06 94 ASP A O 1
ATOM 767 N N . GLY A 1 95 ? -6.657 6.579 -7.763 1.00 94.69 95 GLY A N 1
ATOM 768 C CA . GLY A 1 95 ? -5.433 6.683 -8.558 1.00 94.69 95 GLY A CA 1
ATOM 769 C C . GLY A 1 95 ? -4.573 5.418 -8.499 1.00 94.69 95 GLY A C 1
ATOM 770 O O . GLY A 1 95 ? -4.122 4.925 -9.537 1.00 94.69 95 GLY A O 1
ATOM 771 N N . CYS A 1 96 ? -4.399 4.845 -7.305 1.00 94.81 96 CYS A N 1
ATOM 772 C CA . CYS A 1 96 ? -3.724 3.560 -7.123 1.00 94.81 96 CYS A CA 1
ATOM 773 C C . CYS A 1 96 ? -4.467 2.440 -7.863 1.00 94.81 96 CYS A C 1
ATOM 775 O O . CYS A 1 96 ? -3.863 1.711 -8.647 1.00 94.81 96 CYS A O 1
ATOM 777 N N . ALA A 1 97 ? -5.786 2.336 -7.687 1.00 94.38 97 ALA A N 1
ATOM 778 C CA . ALA A 1 97 ? -6.599 1.321 -8.349 1.00 94.38 97 ALA A CA 1
ATOM 779 C C . ALA A 1 97 ? -6.524 1.385 -9.885 1.00 94.38 97 ALA A C 1
ATOM 781 O O . ALA A 1 97 ? -6.425 0.341 -10.532 1.00 94.38 97 ALA A O 1
ATOM 782 N N . LYS A 1 98 ? -6.516 2.588 -10.475 1.00 93.25 98 LYS A N 1
ATOM 783 C CA . LYS A 1 98 ? -6.331 2.795 -11.923 1.00 93.25 98 LYS A CA 1
ATOM 784 C C . LYS A 1 98 ? -4.969 2.318 -12.408 1.00 93.25 98 LYS A C 1
ATOM 786 O O . LYS A 1 98 ? -4.882 1.708 -13.472 1.00 93.25 98 LYS A O 1
ATOM 791 N N . LYS A 1 99 ? -3.909 2.605 -11.652 1.00 91.88 99 LYS A N 1
ATOM 792 C CA . LYS A 1 99 ? -2.550 2.171 -12.002 1.00 91.88 99 LYS A CA 1
ATOM 793 C C . LYS A 1 99 ? -2.365 0.665 -11.830 1.00 91.88 99 LYS A C 1
ATOM 795 O O . LYS A 1 99 ? -1.629 0.058 -12.592 1.00 91.88 99 LYS A O 1
ATOM 800 N N . PHE A 1 100 ? -3.092 0.050 -10.903 1.00 91.94 100 PHE A N 1
ATOM 801 C CA . PHE A 1 100 ? -3.056 -1.395 -10.675 1.00 91.94 100 PHE A CA 1
ATOM 802 C C . PHE A 1 100 ? -4.021 -2.195 -11.558 1.00 91.94 100 PHE A C 1
ATOM 804 O O . PHE A 1 100 ? -4.127 -3.400 -11.366 1.00 91.94 100 PHE A O 1
ATOM 811 N N . LYS A 1 101 ? -4.699 -1.569 -12.531 1.00 90.69 101 LYS A N 1
ATOM 812 C CA . LYS A 1 101 ? -5.759 -2.185 -13.356 1.00 90.69 101 LYS A CA 1
ATOM 813 C C . LYS A 1 101 ? -5.370 -3.492 -14.066 1.00 90.69 101 LYS A C 1
ATOM 815 O O . LYS A 1 101 ? -6.248 -4.287 -14.386 1.00 90.69 101 LYS A O 1
ATOM 820 N N . ASP A 1 102 ? -4.081 -3.690 -14.345 1.00 88.19 102 ASP A N 1
ATOM 821 C CA . ASP A 1 102 ? -3.565 -4.855 -15.076 1.00 88.19 102 ASP A CA 1
ATOM 822 C C . ASP A 1 102 ? -3.258 -6.049 -14.145 1.00 88.19 102 ASP A C 1
ATOM 824 O O . ASP A 1 102 ? -2.952 -7.157 -14.600 1.00 88.19 102 ASP A O 1
ATOM 828 N N . ILE A 1 103 ? -3.371 -5.853 -12.825 1.00 90.56 103 ILE A N 1
ATOM 829 C CA . ILE A 1 103 ? -3.243 -6.909 -11.820 1.00 90.56 103 ILE A CA 1
ATOM 830 C C . ILE A 1 103 ? -4.573 -7.658 -11.722 1.00 90.56 103 ILE A C 1
ATOM 832 O O . ILE A 1 103 ? -5.648 -7.064 -11.650 1.00 90.56 103 ILE A O 1
ATOM 836 N N . LYS A 1 104 ? -4.542 -8.994 -11.645 1.00 89.94 104 LYS A N 1
ATOM 837 C CA . LYS A 1 104 ? -5.785 -9.749 -11.443 1.00 89.94 104 LYS A CA 1
ATOM 838 C C . LYS A 1 104 ? -6.396 -9.395 -10.091 1.00 89.94 104 LYS A C 1
ATOM 840 O O . LYS A 1 104 ? -5.727 -9.469 -9.060 1.00 89.94 104 LYS A O 1
ATOM 845 N N . SER A 1 105 ? -7.702 -9.129 -10.076 1.00 89.88 105 SER A N 1
ATOM 846 C CA . SER A 1 105 ? -8.444 -8.785 -8.854 1.00 89.88 105 SER A CA 1
ATOM 847 C C . SER A 1 105 ? -8.246 -9.800 -7.715 1.00 89.88 105 SER A C 1
ATOM 849 O O . SER A 1 105 ? -8.172 -9.417 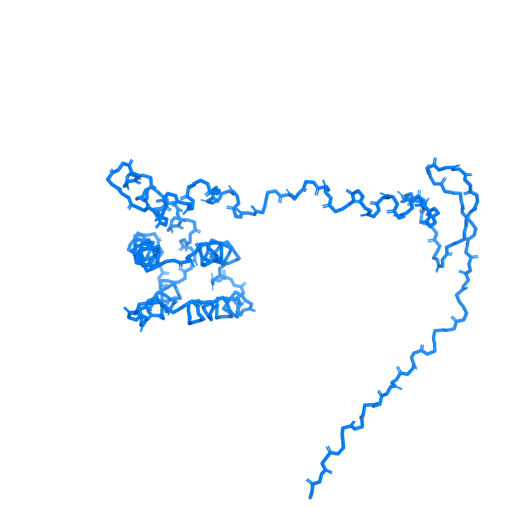-6.548 1.00 89.88 105 SER A O 1
ATOM 851 N N . SER A 1 106 ? -8.103 -11.092 -8.034 1.00 90.12 106 SER A N 1
ATOM 852 C CA . SER A 1 106 ? -7.810 -12.139 -7.046 1.00 90.12 106 SER A CA 1
ATOM 853 C C . SER A 1 106 ? -6.439 -11.981 -6.384 1.00 90.12 106 SER A C 1
ATOM 855 O O . SER A 1 106 ? -6.304 -12.269 -5.200 1.00 90.12 106 SER A O 1
ATOM 857 N N . GLN A 1 107 ? -5.428 -11.490 -7.103 1.00 91.88 107 GLN A N 1
ATOM 858 C CA . GLN A 1 107 ? -4.089 -11.283 -6.552 1.00 91.88 107 GLN A CA 1
ATOM 859 C C . GLN A 1 107 ? -4.093 -10.155 -5.522 1.00 91.88 107 GLN A C 1
ATOM 861 O O . GLN A 1 107 ? -3.612 -10.364 -4.412 1.00 91.88 107 GLN A O 1
ATOM 866 N N . ILE A 1 108 ? -4.697 -9.005 -5.850 1.00 94.06 108 ILE A N 1
ATOM 867 C CA . ILE A 1 108 ? -4.834 -7.890 -4.899 1.00 94.06 108 ILE A CA 1
ATOM 868 C C . ILE A 1 108 ? -5.638 -8.343 -3.674 1.00 94.06 108 ILE A C 1
ATOM 870 O O . ILE A 1 108 ? -5.217 -8.125 -2.536 1.00 94.06 108 ILE A O 1
ATOM 874 N N . ARG A 1 109 ? -6.761 -9.043 -3.900 1.00 95.00 109 ARG A N 1
ATOM 875 C CA . ARG A 1 109 ? -7.626 -9.535 -2.823 1.00 95.00 109 ARG A CA 1
ATOM 876 C C . ARG A 1 109 ? -6.899 -10.479 -1.867 1.00 95.00 109 ARG A C 1
ATOM 878 O O . ARG A 1 109 ? -7.040 -10.314 -0.665 1.00 95.00 109 ARG A O 1
ATOM 885 N N . ASN A 1 110 ? -6.065 -11.389 -2.367 1.00 95.62 110 ASN A N 1
ATOM 886 C CA . ASN A 1 110 ? -5.306 -12.311 -1.515 1.00 95.62 110 ASN A CA 1
ATOM 887 C C . ASN A 1 110 ? -4.389 -11.583 -0.510 1.00 95.62 110 ASN A C 1
ATOM 889 O O . ASN A 1 110 ? -4.232 -12.030 0.627 1.00 95.62 110 ASN A O 1
ATOM 893 N N . PHE A 1 111 ? -3.774 -10.465 -0.910 1.00 97.19 111 PHE A N 1
ATOM 894 C CA . PHE A 1 111 ? -2.960 -9.649 -0.003 1.00 97.19 111 PHE A CA 1
ATOM 895 C C . PHE A 1 111 ? -3.815 -8.867 0.988 1.00 97.19 111 PHE A C 1
ATOM 897 O O . PHE A 1 111 ? -3.478 -8.811 2.171 1.00 97.19 111 PHE A O 1
ATOM 904 N N . TYR A 1 112 ? -4.927 -8.303 0.520 1.00 97.88 112 TYR A N 1
ATOM 905 C CA . TYR A 1 112 ? -5.883 -7.623 1.386 1.00 97.88 112 TYR A CA 1
ATOM 906 C C . TYR A 1 112 ? -6.452 -8.572 2.448 1.00 97.88 112 TYR A C 1
ATOM 908 O O . TYR A 1 112 ? -6.450 -8.231 3.626 1.00 97.88 112 TYR A O 1
ATOM 916 N N . ASP A 1 113 ? -6.845 -9.791 2.075 1.00 97.75 113 ASP A N 1
ATOM 917 C CA . ASP A 1 113 ? -7.376 -10.794 3.002 1.00 97.75 113 ASP A CA 1
ATOM 918 C C . ASP A 1 113 ? -6.343 -11.169 4.079 1.00 97.75 113 ASP A C 1
ATOM 920 O O . ASP A 1 113 ? -6.689 -11.341 5.251 1.00 97.75 113 ASP A O 1
ATOM 924 N N . TYR A 1 114 ? -5.053 -11.223 3.721 1.00 97.75 114 TYR A N 1
ATOM 925 C CA . TYR A 1 114 ? -3.980 -11.395 4.702 1.00 97.75 114 TYR A CA 1
ATOM 926 C C . TYR A 1 114 ? -3.929 -10.240 5.705 1.00 97.75 114 TYR A C 1
ATOM 928 O O . TYR A 1 114 ? -3.882 -10.493 6.909 1.00 97.75 114 TYR A O 1
ATOM 936 N N . VAL A 1 115 ? -3.957 -8.993 5.230 1.00 97.69 115 VAL A N 1
ATOM 937 C CA . VAL A 1 115 ? -3.942 -7.809 6.103 1.00 97.69 115 VAL A CA 1
ATOM 938 C C . VAL A 1 115 ? -5.192 -7.779 6.983 1.00 97.69 115 VAL A C 1
ATOM 940 O O . VAL A 1 115 ? -5.079 -7.607 8.191 1.00 97.69 115 VAL A O 1
ATOM 943 N N . LYS A 1 116 ? -6.369 -8.048 6.411 1.00 97.38 116 LYS A N 1
ATOM 944 C CA . LYS A 1 116 ? -7.654 -8.107 7.119 1.00 97.38 116 LYS A CA 1
ATOM 945 C C . LYS A 1 116 ? -7.688 -9.178 8.215 1.00 97.38 116 LYS A C 1
ATOM 947 O O . LYS A 1 116 ? -8.406 -9.032 9.199 1.00 97.38 116 LYS A O 1
ATOM 952 N N . SER A 1 117 ? -6.908 -10.253 8.076 1.00 97.56 117 SER A N 1
ATOM 953 C CA . SER A 1 117 ? -6.797 -11.305 9.100 1.00 97.56 117 SER A CA 1
ATOM 954 C C . SER A 1 117 ? -6.054 -10.863 10.375 1.00 97.56 117 SER A C 1
ATOM 956 O O . SER A 1 117 ? -6.089 -11.566 11.391 1.00 97.56 117 SER A O 1
ATOM 958 N N . ILE A 1 118 ? -5.355 -9.725 10.336 1.00 97.38 118 ILE A N 1
ATOM 959 C CA . ILE A 1 118 ? -4.643 -9.136 11.471 1.00 97.38 118 ILE A CA 1
ATOM 960 C C . ILE A 1 118 ? -5.654 -8.280 12.252 1.00 97.38 118 ILE A C 1
ATOM 962 O O . ILE A 1 118 ? -5.989 -7.175 11.840 1.00 97.38 118 ILE A O 1
ATOM 966 N N . LYS A 1 119 ? -6.190 -8.825 13.353 1.00 92.94 119 LYS A N 1
ATOM 967 C CA . LYS A 1 119 ? -7.276 -8.193 14.133 1.00 92.94 119 LYS A CA 1
ATOM 968 C C . LYS A 1 119 ? -6.840 -6.954 14.925 1.00 92.94 119 LYS A C 1
ATOM 970 O O . LYS A 1 119 ? -7.654 -6.064 15.133 1.00 92.94 119 LYS A O 1
ATOM 975 N N . GLU A 1 120 ? -5.588 -6.930 15.363 1.00 95.56 120 GLU A N 1
ATOM 976 C CA . GLU A 1 120 ? -4.966 -5.866 16.160 1.00 95.56 120 GLU A CA 1
ATOM 977 C C . GLU A 1 120 ? -3.601 -5.555 15.550 1.00 95.56 120 GLU A C 1
ATOM 979 O O . GLU A 1 120 ? -3.003 -6.439 14.926 1.00 95.56 120 GLU A O 1
ATOM 984 N N . PHE A 1 121 ? -3.101 -4.327 15.710 1.00 97.81 121 PHE A N 1
ATOM 985 C CA . PHE A 1 121 ? -1.840 -3.927 15.101 1.00 97.81 121 PHE A CA 1
ATOM 986 C C . PHE A 1 121 ? -0.670 -4.782 15.595 1.00 97.81 121 PHE A C 1
ATOM 988 O O . PHE A 1 121 ? -0.139 -4.618 16.692 1.00 97.81 121 PHE A O 1
ATOM 995 N N . ASP A 1 122 ? -0.215 -5.656 14.704 1.00 98.00 122 ASP A N 1
ATOM 996 C CA . ASP A 1 122 ? 0.995 -6.446 14.850 1.00 98.00 122 ASP A CA 1
ATOM 997 C C . ASP A 1 122 ? 1.970 -6.035 13.746 1.00 98.00 122 ASP A C 1
ATOM 999 O O . ASP A 1 122 ? 1.835 -6.410 12.573 1.00 98.00 122 ASP A O 1
ATOM 1003 N N . LYS A 1 123 ? 2.975 -5.242 14.134 1.00 96.69 123 LYS A N 1
ATOM 1004 C CA . LYS A 1 123 ? 3.991 -4.722 13.215 1.00 96.69 123 LYS A CA 1
ATOM 1005 C C . LYS A 1 123 ? 4.717 -5.849 12.485 1.00 96.69 123 LYS A C 1
ATOM 1007 O O . LYS A 1 123 ? 4.968 -5.717 11.287 1.00 96.69 123 LYS A O 1
ATOM 1012 N N . VAL A 1 124 ? 5.025 -6.956 13.164 1.00 97.56 124 VAL A N 1
ATOM 1013 C CA . VAL A 1 124 ? 5.744 -8.090 12.571 1.00 97.56 124 VAL A CA 1
ATOM 1014 C C . VAL A 1 124 ? 4.872 -8.753 11.515 1.00 97.56 124 VAL A C 1
ATOM 1016 O O . VAL A 1 124 ? 5.298 -8.896 10.367 1.00 97.56 124 VAL A O 1
ATOM 1019 N N . ARG A 1 125 ? 3.625 -9.095 11.856 1.00 97.69 125 ARG A N 1
ATOM 1020 C CA . ARG A 1 125 ? 2.695 -9.717 10.903 1.00 97.69 125 ARG A CA 1
ATOM 1021 C C . ARG A 1 125 ? 2.405 -8.816 9.712 1.00 97.69 125 ARG A C 1
ATOM 1023 O O . ARG A 1 125 ? 2.366 -9.320 8.590 1.00 97.69 125 ARG A O 1
ATOM 1030 N N . LEU A 1 126 ? 2.265 -7.508 9.916 1.00 98.25 126 LEU A N 1
ATOM 1031 C CA . LEU A 1 126 ? 2.111 -6.564 8.813 1.00 98.25 126 LEU A CA 1
ATOM 1032 C C . LEU A 1 126 ? 3.348 -6.571 7.898 1.00 98.25 126 LEU A C 1
ATOM 1034 O O . LEU A 1 126 ? 3.214 -6.678 6.681 1.00 98.25 126 LEU A O 1
ATOM 1038 N N . HIS A 1 127 ? 4.558 -6.539 8.465 1.00 97.56 127 HIS A N 1
ATOM 1039 C CA . HIS A 1 127 ? 5.805 -6.545 7.691 1.00 97.56 127 HIS A CA 1
ATOM 1040 C C . HIS A 1 127 ? 6.032 -7.853 6.918 1.00 97.56 127 HIS A C 1
ATOM 1042 O O . HIS A 1 127 ? 6.644 -7.828 5.850 1.00 97.56 127 HIS A O 1
ATOM 1048 N N . LEU A 1 128 ? 5.484 -8.980 7.383 1.00 97.56 128 LEU A N 1
ATOM 1049 C CA . LEU A 1 128 ? 5.496 -10.249 6.645 1.00 97.56 128 LEU A CA 1
ATOM 1050 C C . LEU A 1 128 ? 4.668 -10.217 5.348 1.00 97.56 128 LEU A C 1
ATOM 1052 O O . LEU A 1 128 ? 4.782 -11.137 4.537 1.00 97.56 128 LEU A O 1
ATOM 1056 N N . LEU A 1 129 ? 3.876 -9.170 5.099 1.00 96.75 129 LEU A N 1
ATOM 1057 C CA . LEU A 1 129 ? 3.245 -8.973 3.796 1.00 96.75 129 LEU A CA 1
ATOM 1058 C C . LEU A 1 129 ? 4.280 -8.681 2.693 1.00 96.75 129 LEU A C 1
ATOM 1060 O O . LEU A 1 129 ? 4.116 -9.157 1.572 1.00 96.75 129 LEU A O 1
ATOM 1064 N N . LYS A 1 130 ? 5.377 -7.978 3.002 1.00 96.06 130 LYS A N 1
ATOM 1065 C CA . LYS A 1 130 ? 6.405 -7.591 2.017 1.00 96.06 130 LYS A CA 1
ATOM 1066 C C . LYS A 1 130 ? 7.023 -8.780 1.269 1.00 96.06 130 LYS A C 1
ATOM 1068 O O . LYS A 1 130 ? 6.943 -8.800 0.042 1.00 96.06 130 LYS A O 1
ATOM 1073 N N . PRO A 1 131 ? 7.558 -9.825 1.943 1.00 96.31 131 PRO A N 1
ATOM 1074 C CA . PRO A 1 131 ? 8.093 -10.985 1.232 1.00 96.31 131 PRO A CA 1
ATOM 1075 C C . PRO A 1 131 ? 7.026 -11.723 0.409 1.00 96.31 131 PRO A C 1
ATOM 1077 O O . PRO A 1 131 ? 7.351 -12.284 -0.635 1.00 96.31 131 PRO A O 1
ATOM 1080 N N . LYS A 1 132 ? 5.749 -11.701 0.826 1.00 94.88 132 LYS A N 1
ATOM 1081 C CA . LYS A 1 132 ? 4.649 -12.293 0.045 1.00 94.88 132 LYS A CA 1
ATOM 1082 C C . LYS A 1 132 ? 4.402 -11.534 -1.256 1.00 94.88 132 LYS A C 1
ATOM 1084 O O . LYS A 1 132 ? 4.215 -12.168 -2.292 1.00 94.88 132 LYS A O 1
ATOM 1089 N N . ILE A 1 133 ? 4.411 -10.202 -1.199 1.00 94.69 133 ILE A N 1
ATOM 1090 C CA . ILE A 1 133 ? 4.269 -9.351 -2.382 1.00 94.69 133 ILE A CA 1
ATOM 1091 C C . ILE A 1 133 ? 5.478 -9.541 -3.305 1.00 94.69 133 ILE A C 1
ATOM 1093 O O . ILE A 1 133 ? 5.294 -9.856 -4.476 1.00 94.69 133 ILE A O 1
ATOM 1097 N N . ALA A 1 134 ? 6.703 -9.459 -2.778 1.00 92.44 134 ALA A N 1
ATOM 1098 C CA . ALA A 1 134 ? 7.928 -9.632 -3.561 1.00 92.44 134 ALA A CA 1
ATOM 1099 C C . ALA A 1 134 ? 7.996 -10.986 -4.282 1.00 92.44 134 ALA A C 1
ATOM 1101 O O . ALA A 1 134 ? 8.335 -11.049 -5.464 1.00 92.44 134 ALA A O 1
ATOM 1102 N N . TYR A 1 135 ? 7.607 -12.071 -3.606 1.00 91.31 135 TYR A N 1
ATOM 1103 C CA . TYR A 1 135 ? 7.508 -13.386 -4.237 1.00 91.31 135 TYR A CA 1
ATOM 1104 C C . TYR A 1 135 ? 6.498 -13.404 -5.395 1.00 91.31 135 TYR A C 1
ATOM 1106 O O . TYR A 1 135 ? 6.747 -14.029 -6.426 1.00 91.31 135 TYR A O 1
ATOM 1114 N N . ALA A 1 136 ? 5.357 -12.727 -5.240 1.00 90.50 136 ALA A N 1
ATOM 1115 C CA . ALA A 1 136 ? 4.341 -12.671 -6.282 1.00 90.50 136 ALA A CA 1
ATOM 1116 C C . ALA A 1 136 ? 4.800 -11.873 -7.508 1.00 90.50 136 ALA A C 1
ATOM 1118 O O . ALA A 1 136 ? 4.535 -12.320 -8.624 1.00 90.50 136 ALA A O 1
ATOM 1119 N N . VAL A 1 137 ? 5.529 -10.769 -7.305 1.00 88.69 137 VAL A N 1
ATOM 1120 C CA . VAL A 1 137 ? 6.130 -9.983 -8.395 1.00 88.69 137 VAL A CA 1
ATOM 1121 C C . VAL A 1 137 ? 7.122 -10.834 -9.192 1.00 88.69 137 VAL A C 1
ATOM 1123 O O . VAL A 1 137 ? 7.015 -10.943 -10.412 1.00 88.69 137 VAL A O 1
ATOM 1126 N N . GLY A 1 138 ? 8.019 -11.553 -8.507 1.00 83.06 138 GLY A N 1
ATOM 1127 C CA . GLY A 1 138 ? 9.030 -12.399 -9.154 1.00 83.06 138 GLY A CA 1
ATOM 1128 C C . GLY A 1 138 ? 8.486 -13.626 -9.905 1.00 83.06 138 GLY A C 1
ATOM 1129 O O . GLY A 1 138 ? 9.238 -14.288 -10.620 1.00 83.06 138 GLY A O 1
ATOM 1130 N N . ARG A 1 139 ? 7.196 -13.965 -9.756 1.00 80.62 139 ARG A N 1
ATOM 1131 C CA . ARG A 1 139 ? 6.585 -15.159 -10.369 1.00 80.62 139 ARG A CA 1
ATOM 1132 C C . ARG A 1 139 ? 5.820 -14.865 -11.668 1.00 80.62 139 ARG A C 1
ATOM 1134 O O . ARG A 1 139 ? 5.507 -15.804 -12.403 1.00 80.62 139 ARG A O 1
ATOM 1141 N N . THR A 1 140 ? 5.491 -13.612 -11.972 1.00 67.56 140 THR A N 1
ATOM 1142 C CA . THR A 1 140 ? 4.568 -13.269 -13.069 1.00 67.56 140 THR A CA 1
ATOM 1143 C C . THR A 1 140 ? 5.273 -12.739 -14.318 1.00 67.56 140 THR A C 1
ATOM 1145 O O . THR A 1 140 ? 6.102 -11.847 -14.228 1.00 67.56 140 THR A O 1
ATOM 1148 N N . LYS A 1 141 ? 4.940 -13.294 -15.499 1.00 57.56 141 LYS A N 1
ATOM 1149 C CA . LYS A 1 141 ? 5.603 -12.981 -16.785 1.00 57.56 141 LYS A CA 1
ATOM 1150 C C . LYS A 1 141 ? 4.853 -11.997 -17.708 1.00 57.56 141 LYS A C 1
ATOM 1152 O O . LYS A 1 141 ? 5.489 -11.488 -18.619 1.00 57.56 141 LYS A O 1
ATOM 1157 N N . VAL A 1 142 ? 3.539 -11.763 -17.537 1.00 55.91 142 VAL A N 1
ATOM 1158 C CA . VAL A 1 142 ? 2.733 -10.901 -18.453 1.00 55.91 142 VAL A CA 1
ATOM 1159 C C . VAL A 1 142 ? 1.581 -10.165 -17.745 1.00 55.91 142 VAL A C 1
ATOM 1161 O O . VAL A 1 142 ? 1.409 -8.973 -17.945 1.00 55.91 142 VAL A O 1
ATOM 1164 N N . THR A 1 143 ? 0.809 -10.849 -16.892 1.00 59.44 143 THR A N 1
ATOM 1165 C CA . THR A 1 143 ? -0.235 -10.247 -16.035 1.00 59.44 143 THR A CA 1
ATOM 1166 C C . THR A 1 143 ? 0.038 -10.653 -14.596 1.00 59.44 143 THR A C 1
ATOM 1168 O O . THR A 1 143 ? 0.090 -11.858 -14.307 1.00 59.44 143 THR A O 1
ATOM 1171 N N . GLY A 1 144 ? 0.250 -9.702 -13.697 1.00 74.75 144 GLY A N 1
ATOM 1172 C CA . GLY A 1 144 ? 0.706 -10.038 -12.360 1.00 74.75 144 GLY A CA 1
ATOM 1173 C C . GLY A 1 144 ? 0.895 -8.859 -11.441 1.00 74.75 144 GLY A C 1
ATOM 1174 O O . GLY A 1 144 ? 0.679 -7.722 -11.832 1.00 74.75 144 GLY A O 1
ATOM 1175 N N . VAL A 1 145 ? 1.296 -9.165 -10.211 1.00 81.62 145 VAL A N 1
ATOM 1176 C CA . VAL A 1 145 ? 1.644 -8.144 -9.227 1.00 81.62 145 VAL A CA 1
ATOM 1177 C C . VAL A 1 145 ? 2.855 -7.395 -9.757 1.00 81.62 145 VAL A C 1
ATOM 1179 O O . VAL A 1 1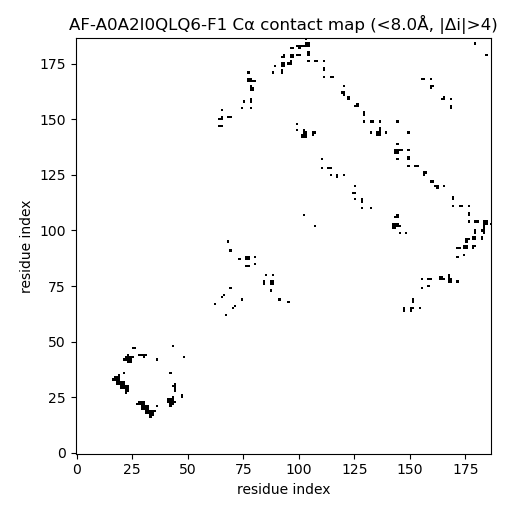45 ? 3.846 -8.025 -10.122 1.00 81.62 145 VAL A O 1
ATOM 1182 N N . THR A 1 146 ? 2.753 -6.078 -9.837 1.00 88.25 146 THR A N 1
ATOM 1183 C CA . THR A 1 146 ? 3.792 -5.249 -10.440 1.00 88.25 146 THR A CA 1
ATOM 1184 C C . THR A 1 146 ? 4.745 -4.697 -9.378 1.00 88.25 146 THR A C 1
ATOM 1186 O O . THR A 1 146 ? 4.438 -4.736 -8.178 1.00 88.25 146 THR A O 1
ATOM 1189 N N . GLU A 1 147 ? 5.911 -4.200 -9.798 1.00 88.88 147 GLU A N 1
ATOM 1190 C CA . GLU A 1 147 ? 6.838 -3.529 -8.877 1.00 88.88 147 GLU A CA 1
ATOM 1191 C C . GLU A 1 147 ? 6.201 -2.256 -8.301 1.00 88.88 147 GLU A C 1
ATOM 1193 O O . GLU A 1 147 ? 6.334 -2.003 -7.111 1.00 88.88 147 GLU A O 1
ATOM 1198 N N . GLU A 1 148 ? 5.369 -1.542 -9.061 1.00 90.06 148 GLU A N 1
ATOM 1199 C CA . GLU A 1 148 ? 4.662 -0.344 -8.592 1.00 90.06 148 GLU A CA 1
ATOM 1200 C C . GLU A 1 148 ? 3.701 -0.651 -7.432 1.00 90.06 148 GLU A C 1
ATOM 1202 O O . GLU A 1 148 ? 3.635 0.090 -6.448 1.00 90.06 148 GLU A O 1
ATOM 1207 N N . PHE A 1 149 ? 2.959 -1.765 -7.510 1.00 93.56 149 PHE A N 1
ATOM 1208 C CA . PHE A 1 149 ? 2.115 -2.218 -6.398 1.00 93.56 149 PHE A CA 1
ATOM 1209 C C . PHE A 1 149 ? 2.955 -2.530 -5.160 1.00 93.56 149 PHE A C 1
ATOM 1211 O O . PHE A 1 149 ? 2.586 -2.165 -4.040 1.00 93.56 149 PHE A O 1
ATOM 1218 N N . LYS A 1 150 ? 4.090 -3.206 -5.358 1.00 93.12 150 LYS A N 1
ATOM 1219 C CA . LYS A 1 150 ? 5.010 -3.545 -4.275 1.00 93.12 150 LYS A CA 1
ATOM 1220 C C . LYS A 1 150 ? 5.582 -2.301 -3.617 1.00 93.12 150 LYS A C 1
ATOM 1222 O O . LYS A 1 150 ? 5.519 -2.209 -2.395 1.00 93.12 150 LYS A O 1
ATOM 1227 N N . GLU A 1 151 ? 6.072 -1.347 -4.395 1.00 92.50 151 GLU A N 1
ATOM 1228 C CA . GLU A 1 151 ? 6.648 -0.101 -3.896 1.00 92.50 151 GLU A CA 1
ATOM 1229 C C . GLU A 1 151 ? 5.646 0.682 -3.041 1.00 92.50 151 GLU A C 1
ATOM 1231 O O . GLU A 1 151 ? 5.957 1.035 -1.903 1.00 92.50 151 GLU A O 1
ATOM 1236 N N . VAL A 1 152 ? 4.412 0.875 -3.526 1.00 95.00 152 VAL A N 1
ATOM 1237 C CA . VAL A 1 152 ? 3.353 1.577 -2.776 1.00 95.00 152 VAL A CA 1
ATOM 1238 C C . VAL A 1 152 ? 3.038 0.874 -1.456 1.00 95.00 152 VAL A C 1
ATOM 1240 O O . VAL A 1 152 ? 2.988 1.515 -0.402 1.00 95.00 152 VAL A O 1
ATOM 1243 N N . MET A 1 153 ? 2.845 -0.446 -1.492 1.00 96.69 153 MET A N 1
ATOM 1244 C CA . MET A 1 153 ? 2.507 -1.213 -0.293 1.00 96.69 153 MET A CA 1
ATOM 1245 C C . MET A 1 153 ? 3.661 -1.222 0.710 1.00 96.69 153 MET A C 1
ATOM 1247 O O . MET A 1 153 ? 3.440 -0.991 1.897 1.00 96.69 153 MET A O 1
ATOM 1251 N N . GLU A 1 154 ? 4.899 -1.442 0.262 1.00 95.25 154 GLU A N 1
ATOM 1252 C CA . GLU A 1 154 ? 6.075 -1.412 1.133 1.00 95.25 154 GLU A CA 1
ATOM 1253 C C . GLU A 1 154 ? 6.285 -0.032 1.762 1.00 95.25 154 GLU A C 1
ATOM 1255 O O . GLU A 1 154 ? 6.582 0.051 2.960 1.00 95.25 154 GLU A O 1
ATOM 1260 N N . TYR A 1 155 ? 6.086 1.039 0.988 1.00 95.62 155 TYR A N 1
ATOM 1261 C CA . TYR A 1 155 ? 6.211 2.414 1.458 1.00 95.62 155 TYR A CA 1
ATOM 1262 C C . TYR A 1 155 ? 5.224 2.729 2.586 1.00 95.62 155 TYR A C 1
ATOM 1264 O O . TYR A 1 155 ? 5.631 3.216 3.645 1.00 95.62 155 TYR A O 1
ATOM 1272 N N . LEU A 1 156 ? 3.946 2.385 2.402 1.00 97.12 156 LEU A N 1
ATOM 1273 C CA . LEU A 1 156 ? 2.919 2.574 3.427 1.00 97.12 156 LEU A CA 1
ATOM 1274 C C . LEU A 1 156 ? 3.184 1.696 4.658 1.00 97.12 156 LEU A C 1
ATOM 1276 O O . LEU A 1 156 ? 3.200 2.209 5.775 1.00 97.12 156 LEU A O 1
ATOM 1280 N N . ILE A 1 157 ? 3.476 0.402 4.473 1.00 97.56 157 ILE A N 1
ATOM 1281 C CA . ILE A 1 157 ? 3.749 -0.540 5.575 1.00 97.56 157 ILE A CA 1
ATOM 1282 C C . ILE A 1 157 ? 4.893 -0.051 6.473 1.00 97.56 157 ILE A C 1
ATOM 1284 O O . ILE A 1 157 ? 4.805 -0.172 7.694 1.00 97.56 157 ILE A O 1
ATOM 1288 N N . ASN A 1 158 ? 5.958 0.511 5.891 1.00 96.44 158 ASN A N 1
ATOM 1289 C CA . ASN A 1 158 ? 7.103 1.043 6.640 1.00 96.44 158 ASN A CA 1
ATOM 1290 C C . ASN A 1 158 ? 6.738 2.198 7.584 1.00 96.44 158 ASN A C 1
ATOM 1292 O O . ASN A 1 158 ? 7.411 2.406 8.595 1.00 96.44 158 ASN A O 1
ATOM 1296 N N . LYS A 1 159 ? 5.697 2.962 7.247 1.00 96.75 159 LYS A N 1
ATOM 1297 C CA . LYS A 1 159 ? 5.257 4.141 7.999 1.00 96.75 159 LYS A CA 1
ATOM 1298 C C . LYS A 1 159 ? 4.208 3.822 9.065 1.00 96.75 159 LYS A C 1
ATOM 1300 O O . LYS A 1 159 ? 4.024 4.629 9.973 1.00 96.75 159 LYS A O 1
ATOM 1305 N N . VAL A 1 160 ? 3.556 2.660 8.999 1.00 97.94 160 VAL A N 1
ATOM 1306 C CA . VAL A 1 160 ? 2.573 2.243 10.007 1.00 97.94 160 VAL A CA 1
ATOM 1307 C C . VAL A 1 160 ? 3.277 1.910 11.323 1.00 97.94 160 VAL A C 1
ATOM 1309 O O . VAL A 1 160 ? 4.017 0.928 11.427 1.00 97.94 160 VAL A O 1
ATOM 1312 N N . ASN A 1 161 ? 3.020 2.721 12.349 1.00 97.25 161 ASN A N 1
ATOM 1313 C CA . ASN A 1 161 ? 3.602 2.553 13.682 1.00 97.25 161 ASN A CA 1
ATOM 1314 C C . ASN A 1 161 ? 2.569 2.566 14.817 1.00 97.25 161 ASN A C 1
ATOM 1316 O O . ASN A 1 161 ? 2.933 2.301 15.960 1.00 97.25 161 ASN A O 1
ATOM 1320 N N . THR A 1 162 ? 1.298 2.847 14.525 1.00 98.25 162 THR A N 1
ATOM 1321 C CA . THR A 1 162 ? 0.222 2.884 15.524 1.00 98.25 162 THR A CA 1
ATOM 1322 C C . THR A 1 162 ? -1.004 2.096 15.072 1.00 98.25 162 THR A C 1
ATOM 1324 O O . THR A 1 162 ? -1.220 1.882 13.879 1.00 98.25 162 THR A O 1
ATOM 1327 N N . GLU A 1 163 ? -1.856 1.727 16.030 1.00 98.00 163 GLU A N 1
ATOM 1328 C CA . GLU A 1 163 ? -3.152 1.081 15.779 1.00 98.00 163 GLU A CA 1
ATOM 1329 C C . GLU A 1 163 ? -4.047 1.917 14.847 1.00 98.00 163 GLU A C 1
ATOM 1331 O O . GLU A 1 163 ? -4.674 1.381 13.934 1.00 98.00 163 GLU A O 1
ATOM 1336 N N . LYS A 1 164 ? -4.076 3.246 15.033 1.00 97.81 164 LYS A N 1
ATOM 1337 C CA . LYS A 1 164 ? -4.840 4.163 14.171 1.00 97.81 164 LYS A CA 1
ATOM 1338 C C . LYS A 1 164 ? -4.337 4.099 12.727 1.00 97.81 164 LYS A C 1
ATOM 1340 O O . LYS A 1 164 ? -5.134 3.908 11.813 1.00 97.81 164 LYS A O 1
ATOM 1345 N N . GLN A 1 165 ? -3.023 4.201 12.532 1.00 98.44 165 GLN A N 1
ATOM 1346 C CA . GLN A 1 165 ? -2.408 4.137 11.204 1.00 98.44 165 GLN A CA 1
ATOM 1347 C C . GLN A 1 165 ? -2.622 2.781 10.539 1.00 98.44 165 GLN A C 1
ATOM 1349 O O . GLN A 1 165 ? -2.844 2.719 9.334 1.00 98.44 165 GLN A O 1
ATOM 1354 N N . PHE A 1 166 ? -2.601 1.697 11.315 1.00 98.62 166 PHE A N 1
ATOM 1355 C CA . PHE A 1 166 ? -2.902 0.368 10.802 1.00 98.62 166 PHE A CA 1
ATOM 1356 C C . PHE A 1 166 ? -4.345 0.279 10.298 1.00 98.62 166 PHE A C 1
ATOM 1358 O O . PHE A 1 166 ? -4.556 -0.123 9.157 1.00 98.62 166 PHE A O 1
ATOM 1365 N N . LYS A 1 167 ? -5.329 0.728 11.087 1.00 98.31 167 LYS A N 1
ATOM 1366 C CA . LYS A 1 167 ? -6.740 0.775 10.658 1.00 98.31 167 LYS A CA 1
ATOM 1367 C C . LYS A 1 167 ? -6.923 1.611 9.392 1.00 98.31 167 LYS A C 1
ATOM 1369 O O . LYS A 1 167 ? -7.591 1.171 8.461 1.00 98.31 167 LYS A O 1
ATOM 1374 N N . ASN A 1 168 ? -6.276 2.771 9.324 1.00 98.38 168 ASN A N 1
ATOM 1375 C CA . ASN A 1 168 ? -6.322 3.638 8.149 1.00 98.38 16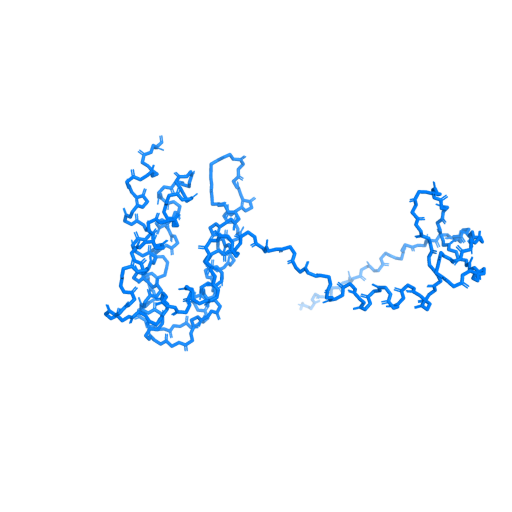8 ASN A CA 1
ATOM 1376 C C . ASN A 1 168 ? -5.662 2.994 6.919 1.00 98.38 168 ASN A C 1
ATOM 1378 O O . ASN A 1 168 ? -6.215 3.068 5.825 1.00 98.38 168 ASN A O 1
ATOM 1382 N N . PHE A 1 169 ? -4.545 2.281 7.095 1.00 98.62 169 PHE A N 1
ATOM 1383 C CA . PHE A 1 169 ? -3.936 1.471 6.039 1.00 98.62 169 PHE A CA 1
ATOM 1384 C C . PHE A 1 169 ? -4.882 0.370 5.537 1.00 98.62 169 PHE A C 1
ATOM 1386 O O . PHE A 1 169 ? -5.033 0.211 4.327 1.00 98.62 169 PHE A O 1
ATOM 1393 N N . VAL A 1 170 ? -5.554 -0.364 6.437 1.00 98.44 170 VAL A N 1
ATOM 1394 C CA . VAL A 1 170 ? -6.538 -1.392 6.047 1.00 98.44 170 VAL A CA 1
ATOM 1395 C C . VAL A 1 170 ? -7.685 -0.771 5.249 1.00 98.44 170 VAL A C 1
ATOM 1397 O O . VAL A 1 170 ? -8.026 -1.291 4.188 1.00 98.44 170 VAL A O 1
ATOM 1400 N N . ASN A 1 171 ? -8.226 0.360 5.709 1.00 98.38 171 ASN A N 1
ATOM 1401 C CA . ASN A 1 171 ? -9.286 1.088 5.009 1.00 98.38 171 ASN A CA 1
ATOM 1402 C C . ASN A 1 171 ? -8.831 1.557 3.619 1.00 98.38 171 ASN A C 1
ATOM 1404 O O . ASN A 1 171 ? -9.583 1.455 2.651 1.00 98.38 171 ASN A O 1
ATOM 1408 N N . PHE A 1 172 ? -7.594 2.046 3.499 1.00 98.56 172 PHE A N 1
ATOM 1409 C CA . PHE A 1 172 ? -7.042 2.496 2.221 1.00 98.56 172 PHE A CA 1
ATOM 1410 C C . PHE A 1 172 ? -6.878 1.332 1.249 1.00 98.56 172 PHE A C 1
ATOM 1412 O O . PHE A 1 172 ? -7.266 1.418 0.084 1.00 98.56 172 PHE A O 1
ATOM 1419 N N . PHE A 1 173 ? -6.367 0.203 1.740 1.00 98.31 173 PHE A N 1
ATOM 1420 C CA . PHE A 1 173 ? -6.228 -1.000 0.935 1.00 98.31 173 PHE A CA 1
ATOM 1421 C C . PHE A 1 173 ? -7.603 -1.550 0.508 1.00 98.31 173 PHE A C 1
ATOM 1423 O O . PHE A 1 173 ? -7.783 -1.946 -0.643 1.00 98.31 173 PHE A O 1
ATOM 1430 N N . GLU A 1 174 ? -8.608 -1.505 1.384 1.00 98.25 174 GLU A N 1
ATOM 1431 C CA . GLU A 1 174 ? -9.988 -1.863 1.037 1.00 98.25 174 GLU A CA 1
ATOM 1432 C C . GLU A 1 174 ? -10.565 -0.959 -0.059 1.00 98.25 174 GLU A C 1
ATOM 1434 O O . GLU A 1 174 ? -11.158 -1.460 -1.017 1.00 98.25 174 GLU A O 1
ATOM 1439 N N . ALA A 1 175 ? -10.332 0.354 0.027 1.00 97.94 175 ALA A N 1
ATOM 1440 C CA . ALA A 1 175 ? -10.741 1.305 -1.001 1.00 97.94 175 ALA A CA 1
ATOM 1441 C C . ALA A 1 175 ? -10.064 1.007 -2.350 1.00 97.94 175 ALA A C 1
ATOM 1443 O O . ALA A 1 175 ? -10.747 0.973 -3.375 1.00 97.94 175 ALA A O 1
ATOM 1444 N N . ILE A 1 176 ? -8.759 0.699 -2.361 1.00 97.00 176 ILE A N 1
ATOM 1445 C CA . ILE A 1 176 ? -8.050 0.258 -3.575 1.00 97.00 176 ILE A CA 1
ATOM 1446 C C . ILE A 1 176 ? -8.713 -0.992 -4.159 1.00 97.00 176 ILE A C 1
ATOM 1448 O O . ILE A 1 176 ? -8.982 -1.030 -5.356 1.00 97.00 176 ILE A O 1
ATOM 1452 N N . VAL A 1 177 ? -9.009 -2.010 -3.342 1.00 96.44 177 VAL A N 1
ATOM 1453 C CA . VAL A 1 177 ? -9.681 -3.241 -3.800 1.00 96.44 177 VAL A CA 1
ATOM 1454 C C . VAL A 1 177 ? -11.060 -2.935 -4.396 1.00 96.44 177 VAL A C 1
ATOM 1456 O O . VAL A 1 177 ? -11.427 -3.511 -5.424 1.00 96.44 177 VAL A O 1
ATOM 1459 N N . ALA A 1 178 ? -11.820 -2.030 -3.777 1.00 95.94 178 ALA A N 1
ATOM 1460 C CA . ALA A 1 178 ? -13.143 -1.626 -4.240 1.00 95.94 178 ALA A CA 1
ATOM 1461 C C . ALA A 1 178 ? -13.085 -0.887 -5.587 1.00 95.94 178 ALA A C 1
ATOM 1463 O O . ALA A 1 178 ? -13.751 -1.310 -6.533 1.00 95.94 178 ALA A O 1
ATOM 1464 N N . TYR A 1 179 ? -12.250 0.151 -5.708 1.00 96.06 179 TYR A N 1
ATOM 1465 C CA . TYR A 1 179 ? -12.059 0.886 -6.964 1.00 96.06 179 TYR A CA 1
ATOM 1466 C C . TYR A 1 179 ? -11.454 0.006 -8.055 1.00 96.06 179 TYR A C 1
ATOM 1468 O O . TYR A 1 179 ? -11.868 0.066 -9.211 1.00 96.06 179 TYR A O 1
ATOM 1476 N N . HIS A 1 180 ? -10.531 -0.888 -7.704 1.00 94.50 180 HIS A N 1
ATOM 1477 C CA . HIS A 1 180 ? -9.924 -1.797 -8.668 1.00 94.50 180 HIS A CA 1
ATOM 1478 C C . HIS A 1 180 ? -10.960 -2.726 -9.302 1.00 94.50 180 HIS A C 1
ATOM 1480 O O . HIS A 1 180 ? -10.838 -3.058 -10.474 1.00 94.50 180 HIS A O 1
ATOM 1486 N N . LYS A 1 181 ? -12.027 -3.105 -8.587 1.00 91.75 181 LYS A N 1
ATOM 1487 C CA . LYS A 1 181 ? -13.123 -3.896 -9.170 1.00 91.75 181 LYS A CA 1
ATOM 1488 C C . LYS A 1 181 ? -13.789 -3.196 -10.367 1.00 91.75 181 LYS A C 1
ATOM 1490 O O . LYS A 1 181 ? -14.336 -3.881 -11.226 1.00 91.75 181 LYS A O 1
ATOM 1495 N N . ILE A 1 182 ? -13.732 -1.864 -10.430 1.00 90.00 182 ILE A N 1
ATOM 1496 C CA . ILE A 1 182 ? -14.245 -1.059 -11.547 1.00 90.00 182 ILE A CA 1
ATOM 1497 C C . ILE A 1 182 ? -13.290 -1.139 -12.749 1.00 90.00 182 ILE A C 1
ATOM 1499 O O . ILE A 1 182 ? -13.746 -1.259 -13.884 1.00 90.00 182 ILE A O 1
ATOM 1503 N N . TYR A 1 183 ? -11.972 -1.112 -12.512 1.00 88.94 183 TYR A N 1
ATOM 1504 C CA . TYR A 1 183 ? -10.952 -1.039 -13.570 1.00 88.94 183 TYR A CA 1
ATOM 1505 C C . TYR A 1 183 ? -10.408 -2.403 -14.032 1.00 88.94 183 TYR A C 1
ATOM 1507 O O . TYR A 1 183 ? -10.269 -2.637 -15.230 1.00 88.94 183 TYR A O 1
ATOM 1515 N N . GLY A 1 184 ? -10.102 -3.311 -13.103 1.00 70.00 184 GLY A N 1
ATOM 1516 C CA . GLY A 1 184 ? -9.396 -4.583 -13.321 1.00 70.00 184 GLY A CA 1
ATOM 1517 C C . GLY A 1 184 ? -10.313 -5.806 -13.392 1.00 70.00 184 GLY A C 1
ATOM 1518 O O . GLY A 1 184 ? -10.074 -6.832 -12.745 1.00 70.00 184 GLY A O 1
ATOM 1519 N N . GLY A 1 185 ? -11.400 -5.673 -14.157 1.00 54.62 185 GLY A N 1
ATOM 1520 C CA . GLY A 1 185 ? -12.498 -6.639 -14.271 1.00 54.62 185 GLY A CA 1
ATOM 1521 C C . GLY A 1 185 ? -12.510 -7.496 -15.542 1.00 54.62 185 GLY A C 1
ATOM 1522 O O . GLY A 1 185 ? -13.568 -8.005 -15.904 1.00 54.62 185 GLY A O 1
ATOM 1523 N N . LYS A 1 186 ? -11.384 -7.664 -16.244 1.00 51.22 186 LYS A N 1
ATOM 1524 C CA . LYS A 1 186 ? -11.290 -8.648 -17.336 1.00 51.22 186 LYS A CA 1
ATOM 1525 C C . LYS A 1 186 ? -10.551 -9.884 -16.826 1.00 51.22 186 LYS A C 1
ATOM 1527 O O . LYS A 1 186 ? -9.337 -9.854 -16.655 1.00 51.22 186 LYS A O 1
ATOM 1532 N N . ASN A 1 187 ? -11.340 -10.910 -16.500 1.00 45.97 187 ASN A N 1
ATOM 1533 C CA . ASN A 1 187 ? -10.875 -12.261 -16.171 1.00 45.97 187 ASN A CA 1
ATOM 1534 C C . ASN A 1 187 ? -10.012 -12.849 -17.290 1.00 45.97 187 ASN A C 1
ATOM 1536 O O . ASN A 1 187 ? -10.413 -12.680 -18.464 1.00 45.97 187 ASN A O 1
#